Protein AF-0000000072984657 (afdb_homodimer)

InterPro domains:
  IPR017016 Uncharacterised conserved protein UCP033595 [PF20124] (6-107)
  IPR017016 Uncharacterised conserved protein UCP033595 [PIRSF033595] (4-122)

Radius of gyration: 20.74 Å; Cα contacts (8 Å, |Δi|>4): 500; chains: 2; bounding box: 36×65×52 Å

Foldseek 3Di:
DDDDDWAFDDKDWDWDDDVQKIKIKIKTKTKDWDWDPPDPDTDIAIFIKIKMKIFIDGPRDTDDIDMAIDTRLASDPVLRVVVSVVCVVVVPDRVCSCVVCVVVSVVRVCRVVVVVVVVVVD/DDDDDWAFDDKDWDWDDDVQKIKIKIKTKTKDWDWDPPDPDTDIAIFIKIKMKIFIDGPRDTDDIDMAIDTRLASDPVLRVVVSVVCVVVVPDRVCSCVVCVVVSVVRVCRVVVVVVVVVVD

Secondary structure (DSSP, 8-state):
---EEEEEEEEEEEEEEETTEEEEEEEEEEEEEEEE-SSSSPEEEEEEEEEEEEEEEETTEEEEEEEEEEEEEES-HHHHHHHHHHHHHTT--GGGHHHHHHHHHHHHHHHHHHHHHHHHH-/---EEEEEEEEEEEEEEETTEEEEEEEEEEEEEEEE-SSSSPEEEEEEEEEEEEEEEETTEEEEEEEEEEEEEES-HHHHHHHHHHHHHTT--GGGHHHHHHHHHHHHHHHHHHHHHHHHH-

Organism: Clostridium tetani (strain Massachusetts / E88) (NCBI:txid212717)

Sequence (244 aa):
MGGSNMVVVESLNKVCREGELEHNYSYRMTKGKISLSGYENPIELQSYGIEIERQDIVKGDIINIERDFVKDISCQRYKVHKLLRLLYDNSVSPIHLIDIIGEYIDKYIEDFDNQLKEIAINMGGSNMVVVESLNKVCREGELEHNYSYRMTKGKISLSGYENPIELQSYGIEIERQDIVKGDIINIERDFVKDISCQRYKVHKLLRLLYDNSVSPIHLIDIIGEYIDKYIEDFDNQLKEIAIN

Nearest PDB structures (foldseek):
  3f8h-assembly1_B  TM=5.503E-01  e=1.462E+00  Ruegeria sp. TM1040
  6baq-assembly1_A  TM=2.941E-01  e=2.070E+00  Mus musculus
  6baq-assembly2_B  TM=2.961E-01  e=3.488E+00  Mus musculus
  6baq-assembly5_E  TM=2.869E-01  e=5.546E+00  Mus musculus
  3f8h-assembly1_B  TM=5.492E-01  e=1.462E+00  Ruegeria sp. TM1040

Structure (mmCIF, N/CA/C/O backbone):
data_AF-0000000072984657-model_v1
#
loop_
_entity.id
_entity.type
_entity.pdbx_description
1 polymer 'Conserved protein'
#
loop_
_atom_site.group_PDB
_atom_site.id
_atom_site.type_symbol
_atom_site.label_atom_id
_atom_site.label_alt_id
_atom_site.label_comp_id
_atom_site.label_asym_id
_atom_site.label_entity_id
_atom_site.label_seq_id
_atom_site.pdbx_PDB_ins_code
_atom_site.Cartn_x
_atom_site.Cartn_y
_atom_site.Cartn_z
_atom_site.occupancy
_atom_site.B_iso_or_equiv
_atom_site.auth_seq_id
_atom_site.auth_comp_id
_atom_site.auth_asym_id
_atom_site.auth_atom_id
_atom_site.pdbx_PDB_model_num
ATOM 1 N N . MET A 1 1 ? 4.914 1.552 11.43 1 61.12 1 MET A N 1
ATOM 2 C CA . MET A 1 1 ? 5.965 1.229 10.469 1 61.12 1 MET A CA 1
ATOM 3 C C . MET A 1 1 ? 5.633 -0.053 9.711 1 61.12 1 MET A C 1
ATOM 5 O O . MET A 1 1 ? 5.043 -0.976 10.273 1 61.12 1 MET A O 1
ATOM 9 N N . GLY A 1 2 ? 5.43 0.026 8.422 1 66.5 2 GLY A N 1
ATOM 10 C CA . GLY A 1 2 ? 5.098 -1.21 7.734 1 66.5 2 GLY A CA 1
ATOM 11 C C . GLY A 1 2 ? 5.523 -1.213 6.277 1 66.5 2 GLY A C 1
ATOM 12 O O . GLY A 1 2 ? 5.031 -0.415 5.477 1 66.5 2 GLY A O 1
ATOM 13 N N . GLY A 1 3 ? 6.719 -1.865 6.012 1 74.19 3 GLY A N 1
ATOM 14 C CA . GLY A 1 3 ? 7.27 -2.027 4.676 1 74.19 3 GLY A CA 1
ATOM 15 C C . GLY A 1 3 ? 6.754 -3.264 3.965 1 74.19 3 GLY A C 1
ATOM 16 O O . GLY A 1 3 ? 6.414 -4.258 4.605 1 74.19 3 GLY A O 1
ATOM 17 N N . SER A 1 4 ? 6.316 -3.098 2.74 1 86.44 4 SER A N 1
ATOM 18 C CA . SER A 1 4 ? 5.883 -4.238 1.939 1 86.44 4 SER A CA 1
ATOM 19 C C . SER A 1 4 ? 6.59 -4.266 0.587 1 86.44 4 SER A C 1
ATOM 21 O O . SER A 1 4 ? 6.91 -3.213 0.028 1 86.44 4 SER A O 1
ATOM 23 N N . ASN A 1 5 ? 7.211 -5.434 0.268 1 93.19 5 ASN A N 1
ATOM 24 C CA . ASN A 1 5 ? 7.668 -5.715 -1.088 1 93.19 5 ASN A CA 1
ATOM 25 C C . ASN A 1 5 ? 6.805 -6.777 -1.763 1 93.19 5 ASN A C 1
ATOM 27 O O . ASN A 1 5 ? 6.676 -7.891 -1.254 1 93.19 5 ASN A O 1
ATOM 31 N N . MET A 1 6 ? 6.207 -6.379 -2.887 1 95.69 6 MET A N 1
ATOM 32 C CA . MET A 1 6 ? 5.266 -7.273 -3.551 1 95.69 6 MET A CA 1
ATOM 33 C C . MET A 1 6 ? 5.68 -7.523 -4.996 1 95.69 6 MET A C 1
ATOM 35 O O . MET A 1 6 ? 5.926 -6.578 -5.75 1 95.69 6 MET A O 1
ATOM 39 N N . VAL A 1 7 ? 5.832 -8.805 -5.312 1 98 7 VAL A N 1
ATOM 40 C CA . VAL A 1 7 ? 6.016 -9.18 -6.707 1 98 7 VAL A CA 1
ATOM 41 C C . VAL A 1 7 ? 4.656 -9.367 -7.375 1 98 7 VAL A C 1
ATOM 43 O O . VAL A 1 7 ? 3.852 -10.195 -6.945 1 98 7 VAL A O 1
ATOM 46 N N . VAL A 1 8 ? 4.387 -8.617 -8.43 1 98.5 8 VAL A N 1
ATOM 47 C CA . VAL A 1 8 ? 3.092 -8.641 -9.109 1 98.5 8 VAL A CA 1
ATOM 48 C C . VAL A 1 8 ? 3.168 -9.547 -10.336 1 98.5 8 VAL A C 1
ATOM 50 O O . VAL A 1 8 ? 4.043 -9.375 -11.188 1 98.5 8 VAL A O 1
ATOM 53 N N . VAL A 1 9 ? 2.213 -10.445 -10.406 1 98 9 VAL A N 1
ATOM 54 C CA . VAL A 1 9 ? 2.273 -11.391 -11.516 1 98 9 VAL A CA 1
ATOM 55 C C . VAL A 1 9 ? 1.104 -11.148 -12.469 1 98 9 VAL A C 1
ATOM 57 O O . VAL A 1 9 ? 1.128 -11.594 -13.617 1 98 9 VAL A O 1
ATOM 60 N N . GLU A 1 10 ? 0.098 -10.555 -12.016 1 98.12 10 GLU A N 1
ATOM 61 C CA . GLU A 1 10 ? -1.067 -10.18 -12.812 1 98.12 10 GLU A CA 1
ATOM 62 C C . GLU A 1 10 ? -1.767 -8.961 -12.227 1 98.12 10 GLU A C 1
ATOM 64 O O . GLU A 1 10 ? -1.829 -8.805 -11 1 98.12 10 GLU A O 1
ATOM 69 N N . SER A 1 11 ? -2.248 -8.094 -13.102 1 98 11 SER A N 1
ATOM 70 C CA . SER A 1 11 ? -2.957 -6.902 -12.656 1 98 11 SER A CA 1
ATOM 71 C C . SER A 1 11 ? -4.164 -6.613 -13.547 1 98 11 SER A C 1
ATOM 73 O O . SER A 1 11 ? -4.074 -6.691 -14.773 1 98 11 SER A O 1
ATOM 75 N N . LEU A 1 12 ? -5.227 -6.324 -12.93 1 97.94 12 LEU A N 1
ATOM 76 C CA . LEU A 1 12 ? -6.441 -5.848 -13.586 1 97.94 12 LEU A CA 1
ATOM 77 C C . LEU A 1 12 ? -6.848 -4.48 -13.047 1 97.94 12 LEU A C 1
ATOM 79 O O . LEU A 1 12 ? -6.809 -4.25 -11.836 1 97.94 12 LEU A O 1
ATOM 83 N N . ASN A 1 13 ? -7.266 -3.613 -13.922 1 97.5 13 ASN A N 1
ATOM 84 C CA . ASN A 1 13 ? -7.594 -2.256 -13.5 1 97.5 13 ASN A CA 1
ATOM 85 C C . ASN A 1 13 ? -8.992 -1.851 -13.953 1 97.5 13 ASN A C 1
ATOM 87 O O . ASN A 1 13 ? -9.477 -2.316 -14.992 1 97.5 13 ASN A O 1
ATOM 91 N N . LYS A 1 14 ? -9.594 -1.04 -13.164 1 96.88 14 LYS A N 1
ATOM 92 C CA . LYS A 1 14 ? -10.914 -0.49 -13.445 1 96.88 14 LYS A CA 1
ATOM 93 C C . LYS A 1 14 ? -11.023 0.952 -12.953 1 96.88 14 LYS A C 1
ATOM 95 O O . LYS A 1 14 ? -10.531 1.287 -11.875 1 96.88 14 LYS A O 1
ATOM 100 N N . VAL A 1 15 ? -11.719 1.772 -13.812 1 96.38 15 VAL A N 1
ATOM 101 C CA . VAL A 1 15 ? -11.945 3.164 -13.438 1 96.38 15 VAL A CA 1
ATOM 102 C C . VAL A 1 15 ? -13.445 3.43 -13.32 1 96.38 15 VAL A C 1
ATOM 104 O O . VAL A 1 15 ? -14.219 3.047 -14.195 1 96.38 15 VAL A O 1
ATOM 107 N N . CYS A 1 16 ? -13.766 3.973 -12.156 1 96 16 CYS A N 1
ATOM 108 C CA . CYS A 1 16 ? -15.141 4.406 -11.953 1 96 16 CYS A CA 1
ATOM 109 C C . CYS A 1 16 ? -15.211 5.902 -11.672 1 96 16 CYS A C 1
ATOM 111 O O . CYS A 1 16 ? -14.5 6.406 -10.797 1 96 16 CYS A O 1
ATOM 113 N N . ARG A 1 17 ? -16.172 6.586 -12.375 1 95.75 17 ARG A N 1
ATOM 114 C CA . ARG A 1 17 ? -16.266 8.031 -12.219 1 95.75 17 ARG A CA 1
ATOM 115 C C . ARG A 1 17 ? -17.625 8.438 -11.664 1 95.75 17 ARG A C 1
ATOM 117 O O . ARG A 1 17 ? -18.656 7.883 -12.055 1 95.75 17 ARG A O 1
ATOM 124 N N . GLU A 1 18 ? -17.531 9.148 -10.711 1 94.06 18 GLU A N 1
ATOM 125 C CA . GLU A 1 18 ? -18.703 9.805 -10.141 1 94.06 18 GLU A CA 1
ATOM 126 C C . GLU A 1 18 ? -18.5 11.312 -10.031 1 94.06 18 GLU A C 1
ATOM 128 O O . GLU A 1 18 ? -18.016 11.805 -9.016 1 94.06 18 GLU A O 1
ATOM 133 N N . GLY A 1 19 ? -19.078 12.07 -11.047 1 93.75 19 GLY A N 1
ATOM 134 C CA . GLY A 1 19 ? -18.797 13.5 -11.055 1 93.75 19 GLY A CA 1
ATOM 135 C C . GLY A 1 19 ? -17.312 13.82 -11.172 1 93.75 19 GLY A C 1
ATOM 136 O O . GLY A 1 19 ? -16.656 13.398 -12.133 1 93.75 19 GLY A O 1
ATOM 137 N N . GLU A 1 20 ? -16.844 14.562 -10.148 1 95.62 20 GLU A N 1
ATOM 138 C CA . GLU A 1 20 ? -15.445 14.969 -10.148 1 95.62 20 GLU A CA 1
ATOM 139 C C . GLU A 1 20 ? -14.562 13.906 -9.5 1 95.62 20 GLU A C 1
ATOM 141 O O . GLU A 1 20 ? -13.336 13.984 -9.57 1 95.62 20 GLU A O 1
ATOM 146 N N . LEU A 1 21 ? -15.195 13 -8.953 1 96.88 21 LEU A N 1
ATOM 147 C CA . LEU A 1 21 ? -14.477 11.961 -8.234 1 96.88 21 LEU A CA 1
ATOM 148 C C . LEU A 1 21 ? -14.25 10.742 -9.125 1 96.88 21 LEU A C 1
ATOM 150 O O . LEU A 1 21 ? -15.188 10.25 -9.758 1 96.88 21 LEU A O 1
ATOM 154 N N . GLU A 1 22 ? -13.016 10.375 -9.234 1 97.5 22 GLU A N 1
ATOM 155 C CA . GLU A 1 22 ? -12.633 9.172 -9.961 1 97.5 22 GLU A CA 1
ATOM 156 C C . GLU A 1 22 ? -12.094 8.102 -9 1 97.5 22 GLU A C 1
ATOM 158 O O . GLU A 1 22 ? -11.219 8.383 -8.18 1 97.5 22 GLU A O 1
ATOM 163 N N . HIS A 1 23 ? -12.68 6.918 -9.031 1 97.75 23 HIS A N 1
ATOM 164 C CA . HIS A 1 23 ? -12.156 5.75 -8.328 1 97.75 23 HIS A CA 1
ATOM 165 C C . HIS A 1 23 ? -11.336 4.867 -9.266 1 97.75 23 HIS A C 1
ATOM 167 O O . HIS A 1 23 ? -11.867 4.32 -10.234 1 97.75 23 HIS A O 1
ATOM 173 N N . ASN A 1 24 ? -10.008 4.789 -9.008 1 97.94 24 ASN A N 1
ATOM 174 C CA . ASN A 1 24 ? -9.133 3.877 -9.734 1 97.94 24 ASN A CA 1
ATOM 175 C C . ASN A 1 24 ? -8.875 2.596 -8.945 1 97.94 24 ASN A C 1
ATOM 177 O O . ASN A 1 24 ? -8.195 2.623 -7.918 1 97.94 24 ASN A O 1
ATOM 181 N N . TYR A 1 25 ? -9.383 1.505 -9.461 1 98.12 25 TYR A N 1
ATOM 182 C CA . TYR A 1 25 ? -9.195 0.211 -8.812 1 98.12 25 TYR A CA 1
ATOM 183 C C . TYR A 1 25 ? -8.078 -0.58 -9.477 1 98.12 25 TYR A C 1
ATOM 185 O O . TYR A 1 25 ? -7.988 -0.62 -10.703 1 98.12 25 TYR A O 1
ATOM 193 N N . SER A 1 26 ? -7.242 -1.176 -8.656 1 98.25 26 SER A N 1
ATOM 194 C CA . SER A 1 26 ? -6.25 -2.145 -9.109 1 98.25 26 SER A CA 1
ATOM 195 C C . SER A 1 26 ? -6.391 -3.467 -8.367 1 98.25 26 SER A C 1
ATOM 197 O O . SER A 1 26 ? -6.324 -3.504 -7.137 1 98.25 26 SER A O 1
ATOM 199 N N . TYR A 1 27 ? -6.629 -4.477 -9.117 1 98.38 27 TYR A N 1
ATOM 200 C CA . TYR A 1 27 ? -6.629 -5.852 -8.625 1 98.38 27 TYR A CA 1
ATOM 201 C C . TYR A 1 27 ? -5.363 -6.582 -9.062 1 98.38 27 TYR A C 1
ATOM 203 O O . TYR A 1 27 ? -5.125 -6.773 -10.25 1 98.38 27 TYR A O 1
ATOM 211 N N . ARG A 1 28 ? -4.598 -7.008 -8.031 1 98.38 28 ARG A N 1
ATOM 212 C CA . ARG A 1 28 ? -3.291 -7.562 -8.367 1 98.38 28 ARG A CA 1
ATOM 213 C C . ARG A 1 28 ? -3.111 -8.953 -7.762 1 98.38 28 ARG A C 1
ATOM 215 O O . ARG A 1 28 ? -3.43 -9.172 -6.594 1 98.38 28 ARG A O 1
ATOM 222 N N . MET A 1 29 ? -2.668 -9.859 -8.555 1 98.5 29 MET A N 1
ATOM 223 C CA . MET A 1 29 ? -2.164 -11.125 -8.031 1 98.5 29 MET A CA 1
ATOM 224 C C . MET A 1 29 ? -0.679 -11.023 -7.703 1 98.5 29 MET A C 1
ATOM 226 O O . MET A 1 29 ? 0.106 -10.508 -8.492 1 98.5 29 MET A O 1
ATOM 230 N N . THR A 1 30 ? -0.33 -11.492 -6.586 1 98.25 30 THR A N 1
ATOM 231 C CA . THR A 1 30 ? 1.052 -11.383 -6.133 1 98.25 30 THR A CA 1
ATOM 232 C C . THR A 1 30 ? 1.657 -12.766 -5.902 1 98.25 30 THR A C 1
ATOM 234 O O . THR A 1 30 ? 0.93 -13.75 -5.742 1 98.25 30 THR A O 1
ATOM 237 N N . LYS A 1 31 ? 2.953 -12.734 -5.938 1 97.25 31 LYS A N 1
ATOM 238 C CA . LYS A 1 31 ? 3.717 -13.961 -5.719 1 97.25 31 LYS A CA 1
ATOM 239 C C . LYS A 1 31 ? 4.645 -13.82 -4.516 1 97.25 31 LYS A C 1
ATOM 241 O O . LYS A 1 31 ? 5.285 -12.781 -4.332 1 97.25 31 LYS A O 1
ATOM 246 N N . GLY A 1 32 ? 4.559 -14.805 -3.697 1 94.94 32 GLY A N 1
ATOM 247 C CA . GLY A 1 32 ? 5.457 -14.875 -2.557 1 94.94 32 GLY A CA 1
ATOM 248 C C . GLY A 1 32 ? 5.938 -16.281 -2.264 1 94.94 32 GLY A C 1
ATOM 249 O O . GLY A 1 32 ? 5.844 -17.172 -3.119 1 94.94 32 GLY A O 1
ATOM 250 N N . LYS A 1 33 ? 6.711 -16.359 -1.103 1 92.38 33 LYS A N 1
ATOM 251 C CA . LYS A 1 33 ? 7.203 -17.656 -0.644 1 92.38 33 LYS A CA 1
ATOM 252 C C . LYS A 1 33 ? 6.801 -17.922 0.805 1 92.38 33 LYS A C 1
ATOM 254 O O . LYS A 1 33 ? 6.754 -16.984 1.618 1 92.38 33 LYS A O 1
ATOM 259 N N . ILE A 1 34 ? 6.477 -19.141 0.969 1 88.56 34 ILE A N 1
ATOM 260 C CA . ILE A 1 34 ? 6.203 -19.547 2.342 1 88.56 34 ILE A CA 1
ATOM 261 C C . ILE A 1 34 ? 7.227 -20.594 2.777 1 88.56 34 ILE A C 1
ATOM 263 O O . ILE A 1 34 ? 7.59 -21.484 1.998 1 88.56 34 ILE A O 1
ATOM 267 N N . SER A 1 35 ? 7.762 -20.406 3.957 1 85.75 35 SER A N 1
ATOM 268 C CA . SER A 1 35 ? 8.719 -21.375 4.496 1 85.75 35 SER A CA 1
ATOM 269 C C . SER A 1 35 ? 8.047 -22.344 5.457 1 85.75 35 SER A C 1
ATOM 271 O O . SER A 1 35 ? 7.328 -21.938 6.367 1 85.75 35 SER A O 1
ATOM 273 N N . LEU A 1 36 ? 8.289 -23.656 5.211 1 78.75 36 LEU A N 1
ATOM 274 C CA . LEU A 1 36 ? 7.773 -24.688 6.105 1 78.75 36 LEU A CA 1
ATOM 275 C C . LEU A 1 36 ? 8.898 -25.312 6.918 1 78.75 36 LEU A C 1
ATOM 277 O O . LEU A 1 36 ? 9.922 -25.719 6.363 1 78.75 36 LEU A O 1
ATOM 281 N N . SER A 1 37 ? 9.141 -25 8.195 1 74.62 37 SER A N 1
ATOM 282 C CA . SER A 1 37 ? 10.242 -25.391 9.07 1 74.62 37 SER A CA 1
ATOM 283 C C . SER A 1 37 ? 10.125 -26.844 9.492 1 74.62 37 SER A C 1
ATOM 285 O O . SER A 1 37 ? 11.023 -27.375 10.156 1 74.62 37 SER A O 1
ATOM 287 N N . GLY A 1 38 ? 9.156 -27.625 9.258 1 61.97 38 GLY A N 1
ATOM 288 C CA . GLY A 1 38 ? 9.039 -28.922 9.898 1 61.97 38 GLY A CA 1
ATOM 289 C C . GLY A 1 38 ? 10.172 -29.859 9.547 1 61.97 38 GLY A C 1
ATOM 290 O O . GLY A 1 38 ? 10.297 -30.938 10.141 1 61.97 38 GLY A O 1
ATOM 291 N N . TYR A 1 39 ? 10.984 -29.578 8.594 1 60.97 39 TYR A N 1
ATOM 292 C CA . TYR A 1 39 ? 12.047 -30.484 8.195 1 60.97 39 TYR A CA 1
ATOM 293 C C . TYR A 1 39 ? 13.422 -29.891 8.484 1 60.97 39 TYR A C 1
ATOM 295 O O . TYR A 1 39 ? 13.523 -28.719 8.859 1 60.97 39 TYR A O 1
ATOM 303 N N . GLU A 1 40 ? 14.531 -30.609 8.695 1 64.88 40 GLU A N 1
ATOM 304 C CA . GLU A 1 40 ? 15.914 -30.188 8.922 1 64.88 40 GLU A CA 1
ATOM 305 C C . GLU A 1 40 ? 16.25 -28.953 8.102 1 64.88 40 GLU A C 1
ATOM 307 O O . GLU A 1 40 ? 16.891 -28.031 8.602 1 64.88 40 GLU A O 1
ATOM 312 N N . ASN A 1 41 ? 15.766 -28.984 6.832 1 73.19 41 ASN A N 1
ATOM 313 C CA . ASN A 1 41 ? 15.914 -27.812 5.977 1 73.19 41 ASN A CA 1
ATOM 314 C C . ASN A 1 41 ? 14.555 -27.219 5.613 1 73.19 41 ASN A C 1
ATOM 316 O O . ASN A 1 41 ? 13.656 -27.922 5.176 1 73.19 41 ASN A O 1
ATOM 320 N N . PRO A 1 42 ? 14.406 -25.938 5.84 1 78.06 42 PRO A N 1
ATOM 321 C CA . PRO A 1 42 ? 13.102 -25.359 5.523 1 78.06 42 PRO A CA 1
ATOM 322 C C . PRO A 1 42 ? 12.742 -25.484 4.043 1 78.06 42 PRO A C 1
ATOM 324 O O . PRO A 1 42 ? 13.609 -25.344 3.178 1 78.06 42 PRO A O 1
ATOM 327 N N . ILE A 1 43 ? 11.617 -26.062 3.828 1 85.12 43 ILE A N 1
ATOM 328 C CA . ILE A 1 43 ? 11.102 -26.141 2.465 1 85.12 43 ILE A CA 1
ATOM 329 C C . ILE A 1 43 ? 10.383 -24.844 2.115 1 85.12 43 ILE A C 1
ATOM 331 O O . ILE A 1 43 ? 9.531 -24.359 2.873 1 85.12 43 ILE A O 1
ATOM 335 N N . GLU A 1 44 ? 10.875 -24.203 1.054 1 88.31 44 GLU A N 1
ATOM 336 C CA . GLU A 1 44 ? 10.219 -22.984 0.568 1 88.31 44 GLU A CA 1
ATOM 337 C C . GLU A 1 44 ? 9.234 -23.297 -0.555 1 88.31 44 GLU A C 1
ATOM 339 O O . GLU A 1 44 ? 9.594 -23.984 -1.525 1 88.31 44 GLU A O 1
ATOM 344 N N . LEU A 1 45 ? 7.973 -22.828 -0.335 1 90.38 45 LEU A N 1
ATOM 345 C CA . LEU A 1 45 ? 6.941 -23.031 -1.348 1 90.38 45 LEU A CA 1
ATOM 346 C C . LEU A 1 45 ? 6.469 -21.703 -1.919 1 90.38 45 LEU A C 1
ATOM 348 O O . LEU A 1 45 ? 6.293 -20.734 -1.178 1 90.38 45 LEU A O 1
ATOM 352 N N . GLN A 1 46 ? 6.395 -21.734 -3.207 1 94.25 46 GLN A N 1
ATOM 353 C CA . GLN A 1 46 ? 5.797 -20.562 -3.854 1 94.25 46 GLN A CA 1
ATOM 354 C C . GLN A 1 46 ? 4.32 -20.438 -3.498 1 94.25 46 GLN A C 1
ATOM 356 O O . GLN A 1 46 ? 3.615 -21.438 -3.375 1 94.25 46 GLN A O 1
ATOM 361 N N . SER A 1 47 ? 3.92 -19.266 -3.291 1 95.31 47 SER A N 1
ATOM 362 C CA . SER A 1 47 ? 2.518 -19 -2.992 1 95.31 47 SER A CA 1
ATOM 363 C C . SER A 1 47 ? 2.025 -17.75 -3.711 1 95.31 47 SER A C 1
ATOM 365 O O . SER A 1 47 ? 2.824 -16.891 -4.098 1 95.31 47 SER A O 1
ATOM 367 N N . TYR A 1 48 ? 0.716 -17.703 -3.865 1 97 48 TYR A N 1
ATOM 368 C CA . TYR A 1 48 ? 0.087 -16.562 -4.523 1 97 48 TYR A CA 1
ATOM 369 C C . TYR A 1 48 ? -0.92 -15.891 -3.602 1 97 48 TYR A C 1
ATOM 371 O O . TYR A 1 48 ? -1.549 -16.547 -2.77 1 97 48 TYR A O 1
ATOM 379 N N . GLY A 1 49 ? -0.979 -14.641 -3.713 1 96.44 49 GLY A N 1
ATOM 380 C CA . GLY A 1 49 ? -1.92 -13.82 -2.973 1 96.44 49 GLY A CA 1
ATOM 381 C C . GLY A 1 49 ? -2.6 -12.773 -3.834 1 96.44 49 GLY A C 1
ATOM 382 O O . GLY A 1 49 ? -2.438 -12.766 -5.055 1 96.44 49 GLY A O 1
ATOM 383 N N . ILE A 1 50 ? -3.424 -11.898 -3.252 1 97.56 50 ILE A N 1
ATOM 384 C CA . ILE A 1 50 ? -4.148 -10.852 -3.959 1 97.56 50 ILE A CA 1
ATOM 385 C C . ILE A 1 50 ? -4.062 -9.547 -3.174 1 97.56 50 ILE A C 1
ATOM 387 O O . ILE A 1 50 ? -4.152 -9.547 -1.944 1 97.56 50 ILE A O 1
ATOM 391 N N . GLU A 1 51 ? -3.881 -8.508 -3.826 1 97.56 51 GLU A N 1
ATOM 392 C CA . GLU A 1 51 ? -4.039 -7.156 -3.293 1 97.56 51 GLU A CA 1
ATOM 393 C C . GLU A 1 51 ? -5.059 -6.359 -4.102 1 97.56 51 GLU A C 1
ATOM 395 O O . GLU A 1 51 ? -5.062 -6.418 -5.336 1 97.56 51 GLU A O 1
ATOM 400 N N . ILE A 1 52 ? -5.895 -5.609 -3.422 1 98.19 52 ILE A N 1
ATOM 401 C CA . ILE A 1 52 ? -6.781 -4.633 -4.047 1 98.19 52 ILE A CA 1
ATOM 402 C C . ILE A 1 52 ? -6.445 -3.232 -3.545 1 98.19 52 ILE A C 1
ATOM 404 O O . ILE A 1 52 ? -6.293 -3.018 -2.34 1 98.19 52 ILE A O 1
ATOM 408 N N . GLU A 1 53 ? -6.281 -2.379 -4.422 1 97.81 53 GLU A N 1
ATOM 409 C CA . GLU A 1 53 ? -6.062 -0.968 -4.117 1 97.81 53 GLU A CA 1
ATOM 410 C C . GLU A 1 53 ? -7.094 -0.087 -4.816 1 97.81 53 GLU A C 1
ATOM 412 O O . GLU A 1 53 ? -7.41 -0.303 -5.988 1 97.81 53 GLU A O 1
ATOM 417 N N . ARG A 1 54 ? -7.688 0.847 -4.109 1 98.19 54 ARG A N 1
ATOM 418 C CA . ARG A 1 54 ? -8.516 1.902 -4.68 1 98.19 54 ARG A CA 1
ATOM 419 C C . ARG A 1 54 ? -7.918 3.277 -4.406 1 98.19 54 ARG A C 1
ATOM 421 O O . ARG A 1 54 ? -7.656 3.625 -3.252 1 98.19 54 ARG A O 1
ATOM 428 N N . GLN A 1 55 ? -7.695 4.039 -5.395 1 98.12 55 GLN A N 1
ATOM 429 C CA . GLN A 1 55 ? -7.297 5.438 -5.281 1 98.12 55 GLN A CA 1
ATOM 430 C C . GLN A 1 55 ? -8.445 6.367 -5.656 1 98.12 55 GLN A C 1
ATOM 432 O O . GLN A 1 55 ? -9.062 6.211 -6.711 1 98.12 55 GLN A O 1
ATOM 437 N N . ASP A 1 56 ? -8.766 7.227 -4.773 1 98.31 56 ASP A N 1
ATOM 438 C CA . ASP A 1 56 ? -9.711 8.297 -5.074 1 98.31 56 ASP A CA 1
ATOM 439 C C . ASP A 1 56 ? -8.992 9.539 -5.586 1 98.31 56 ASP A C 1
ATOM 441 O O . ASP A 1 56 ? -8.094 10.062 -4.918 1 98.31 56 ASP A O 1
ATOM 445 N N . ILE A 1 57 ? -9.484 10 -6.676 1 98.06 57 ILE A N 1
ATOM 446 C CA . ILE A 1 57 ? -8.805 11.086 -7.359 1 98.06 57 ILE A CA 1
ATOM 447 C C . ILE A 1 57 ? -9.781 12.234 -7.617 1 98.06 57 ILE A C 1
ATOM 449 O O . ILE A 1 57 ? -10.891 12.008 -8.102 1 98.06 57 ILE A O 1
ATOM 453 N N . VAL A 1 58 ? -9.398 13.406 -7.246 1 97.31 58 VAL A N 1
ATOM 454 C CA . VAL A 1 58 ? -10.148 14.625 -7.543 1 97.31 58 VAL A CA 1
ATOM 455 C C . VAL A 1 58 ? -9.258 15.609 -8.305 1 97.31 58 VAL A C 1
ATOM 457 O O . VAL A 1 58 ? -8.18 15.984 -7.824 1 97.31 58 VAL A O 1
ATOM 460 N N . LYS A 1 59 ? -9.648 15.922 -9.453 1 93.62 59 LYS A N 1
ATOM 461 C CA . LYS A 1 59 ? -8.906 16.875 -10.281 1 93.62 59 LYS A CA 1
ATOM 462 C C . LYS A 1 59 ? -7.465 16.422 -10.484 1 93.62 59 LYS A C 1
ATOM 464 O O . LYS A 1 59 ? -6.535 17.203 -10.344 1 93.62 59 LYS A O 1
ATOM 469 N N . GLY A 1 60 ? -7.316 15.117 -10.609 1 92.44 60 GLY A N 1
ATOM 470 C CA . GLY A 1 60 ? -6.02 14.562 -10.961 1 92.44 60 GLY A CA 1
ATOM 471 C C . GLY A 1 60 ? -5.156 14.258 -9.758 1 92.44 60 GLY A C 1
ATOM 472 O O . GLY A 1 60 ? -4.098 13.633 -9.883 1 92.44 60 GLY A O 1
ATOM 473 N N . ASP A 1 61 ? -5.641 14.688 -8.57 1 95.69 61 ASP A N 1
ATOM 474 C CA . ASP A 1 61 ? -4.855 14.453 -7.359 1 95.69 61 ASP A CA 1
ATOM 475 C C . ASP A 1 61 ? -5.418 13.289 -6.547 1 95.69 61 ASP A C 1
ATOM 477 O O . ASP A 1 61 ? -6.633 13.203 -6.34 1 95.69 61 ASP A O 1
ATOM 481 N N . ILE A 1 62 ? -4.547 12.453 -6.168 1 97.38 62 ILE A N 1
ATOM 482 C CA . ILE A 1 62 ? -4.969 11.375 -5.281 1 97.38 62 ILE A CA 1
ATOM 483 C C . ILE A 1 62 ? -5.27 11.938 -3.893 1 97.38 62 ILE A C 1
ATOM 485 O O . ILE A 1 62 ? -4.395 12.523 -3.252 1 97.38 62 ILE A O 1
ATOM 489 N N . ILE A 1 63 ? -6.488 11.711 -3.381 1 97.81 63 ILE A N 1
ATOM 490 C CA . ILE A 1 63 ? -6.859 12.297 -2.096 1 97.81 63 ILE A CA 1
ATOM 491 C C . ILE A 1 63 ? -7.047 11.188 -1.062 1 97.81 63 ILE A C 1
ATOM 493 O O . ILE A 1 63 ? -7.102 11.453 0.141 1 97.81 63 ILE A O 1
ATOM 497 N N . ASN A 1 64 ? -7.246 10.031 -1.555 1 97.75 64 ASN A N 1
ATOM 498 C CA . ASN A 1 64 ? -7.445 8.883 -0.677 1 97.75 64 ASN A CA 1
ATOM 499 C C . ASN A 1 64 ? -6.945 7.59 -1.317 1 97.75 64 ASN A C 1
ATOM 501 O O . ASN A 1 64 ? -7.105 7.387 -2.523 1 97.75 64 ASN A O 1
ATOM 505 N N . ILE A 1 65 ? -6.305 6.75 -0.54 1 97.75 65 ILE A N 1
ATOM 506 C CA . ILE A 1 65 ? -5.891 5.422 -0.978 1 97.75 65 ILE A CA 1
ATOM 507 C C . ILE A 1 65 ? -6.395 4.375 0.011 1 97.75 65 ILE A C 1
ATOM 509 O O . ILE A 1 65 ? -6.176 4.496 1.22 1 97.75 65 ILE A O 1
ATOM 513 N N . GLU A 1 66 ? -7.105 3.402 -0.45 1 97.06 66 GLU A N 1
ATOM 514 C CA . GLU A 1 66 ? -7.531 2.242 0.328 1 97.06 66 GLU A CA 1
ATOM 515 C C . GLU A 1 66 ? -6.949 0.952 -0.24 1 97.06 66 GLU A C 1
ATOM 517 O O . GLU A 1 66 ? -7.02 0.71 -1.446 1 97.06 66 GLU A O 1
ATOM 522 N N . ARG A 1 67 ? -6.34 0.159 0.646 1 96.25 67 ARG A N 1
ATOM 523 C CA . ARG A 1 67 ? -5.73 -1.096 0.219 1 96.25 67 ARG A 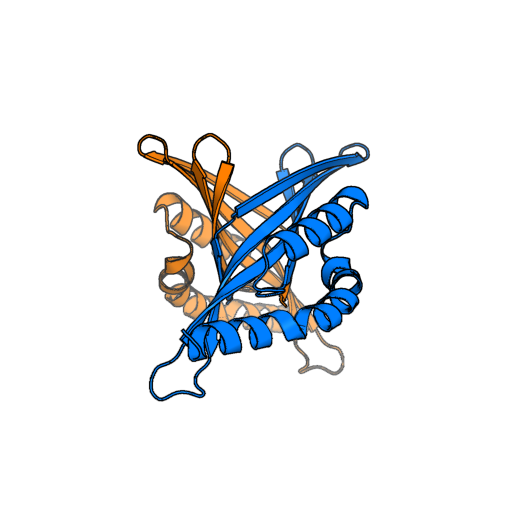CA 1
ATOM 524 C C . ARG A 1 67 ? -6.059 -2.223 1.192 1 96.25 67 ARG A C 1
ATOM 526 O O . ARG A 1 67 ? -6.223 -1.987 2.391 1 96.25 67 ARG A O 1
ATOM 533 N N . ASP A 1 68 ? -6.184 -3.33 0.748 1 95.69 68 ASP A N 1
ATOM 534 C CA . ASP A 1 68 ? -6.211 -4.574 1.513 1 95.69 68 ASP A CA 1
ATOM 535 C C . ASP A 1 68 ? -5.598 -5.723 0.718 1 95.69 68 ASP A C 1
ATOM 537 O O . ASP A 1 68 ? -5.492 -5.648 -0.508 1 95.69 68 ASP A O 1
ATOM 541 N N . PHE A 1 69 ? -5.062 -6.633 1.445 1 95.56 69 PHE A N 1
ATOM 542 C CA . PHE A 1 69 ? -4.414 -7.73 0.736 1 95.56 69 PHE A CA 1
ATOM 543 C C . PHE A 1 69 ? -4.426 -9 1.58 1 95.56 69 PHE A C 1
ATOM 545 O O . PHE A 1 69 ? -4.586 -8.938 2.801 1 95.56 69 PHE A O 1
ATOM 552 N N . VAL A 1 70 ? -4.328 -10.086 0.965 1 94.31 70 VAL A N 1
ATOM 553 C CA . VAL A 1 70 ? -4.074 -11.398 1.548 1 94.31 70 VAL A CA 1
ATOM 554 C C . VAL A 1 70 ? -2.902 -12.062 0.833 1 94.31 70 VAL A C 1
ATOM 556 O O . VAL A 1 70 ? -2.934 -12.25 -0.385 1 94.31 70 VAL A O 1
ATOM 559 N N . LYS A 1 71 ? -1.957 -12.391 1.69 1 93 71 LYS A N 1
ATOM 560 C CA . LYS A 1 71 ? -0.798 -13.086 1.14 1 93 71 LYS A CA 1
ATOM 561 C C . LYS A 1 71 ? -1.017 -14.594 1.135 1 93 71 LYS A C 1
ATOM 563 O O . LYS A 1 71 ? -1.852 -15.109 1.883 1 93 71 LYS A O 1
ATOM 568 N N . ASP A 1 72 ? -0.424 -15.219 0.277 1 91.94 72 ASP A N 1
ATOM 569 C CA . ASP A 1 72 ? -0.287 -16.672 0.321 1 91.94 72 ASP A CA 1
ATOM 570 C C . ASP A 1 72 ? -1.653 -17.359 0.337 1 91.94 72 ASP A C 1
ATOM 572 O O . ASP A 1 72 ? -1.927 -18.188 1.202 1 91.94 72 ASP A O 1
ATOM 576 N N . ILE A 1 73 ? -2.488 -17.172 -0.48 1 94.25 73 ILE A N 1
ATOM 577 C CA . ILE A 1 73 ? -3.82 -17.75 -0.596 1 94.25 73 ILE A CA 1
ATOM 578 C C . ILE A 1 73 ? -3.707 -19.203 -1.036 1 94.25 73 ILE A C 1
ATOM 580 O O . ILE A 1 73 ? -4.336 -20.094 -0.448 1 94.25 73 ILE A O 1
ATOM 584 N N . SER A 1 74 ? -2.916 -19.531 -1.993 1 94.88 74 SER A N 1
ATOM 585 C CA . SER A 1 74 ? -2.729 -20.875 -2.533 1 94.88 74 SER A CA 1
ATOM 586 C C . SER A 1 74 ? -1.413 -20.984 -3.299 1 94.88 74 SER A C 1
ATOM 588 O O . SER A 1 74 ? -0.864 -19.969 -3.746 1 94.88 74 SER A O 1
ATOM 590 N N . CYS A 1 75 ? -0.938 -22.188 -3.469 1 94.69 75 CYS A N 1
ATOM 591 C CA . CYS A 1 75 ? 0.231 -22.406 -4.312 1 94.69 75 CYS A CA 1
ATOM 592 C C . CYS A 1 75 ? -0.18 -22.688 -5.754 1 94.69 75 CYS A C 1
ATOM 594 O O . CYS A 1 75 ? 0.671 -22.781 -6.641 1 94.69 75 CYS A O 1
ATOM 596 N N . GLN A 1 76 ? -1.452 -22.781 -5.953 1 95.19 76 GLN A N 1
ATOM 597 C CA . GLN A 1 76 ? -1.984 -22.969 -7.297 1 95.19 76 GLN A CA 1
ATOM 598 C C . GLN A 1 76 ? -2.396 -21.641 -7.926 1 95.19 76 GLN A C 1
ATOM 600 O O . GLN A 1 76 ? -3.414 -21.062 -7.543 1 95.19 76 GLN A O 1
ATOM 605 N N . ARG A 1 77 ? -1.668 -21.281 -8.898 1 96.19 77 ARG A N 1
ATOM 606 C CA . ARG A 1 77 ? -1.845 -19.984 -9.539 1 96.19 77 ARG A CA 1
ATOM 607 C C . ARG A 1 77 ? -3.254 -19.828 -10.109 1 96.19 77 ARG A C 1
ATOM 609 O O . ARG A 1 77 ? -3.871 -18.781 -9.984 1 96.19 77 ARG A O 1
ATOM 616 N N . TYR A 1 78 ? -3.744 -20.906 -10.773 1 96.19 78 TYR A N 1
ATOM 617 C CA . TYR A 1 78 ? -5.023 -20.828 -11.469 1 96.19 78 TYR A CA 1
ATOM 618 C C . TYR A 1 78 ? -6.164 -20.578 -10.492 1 96.19 78 TYR A C 1
ATOM 620 O O . TYR A 1 78 ? -7.137 -19.891 -10.82 1 96.19 78 TYR A O 1
ATOM 628 N N . LYS A 1 79 ? -6.133 -21.078 -9.328 1 95.31 79 LYS A N 1
ATOM 629 C CA . LYS A 1 79 ? -7.164 -20.875 -8.32 1 95.31 79 LYS A CA 1
ATOM 630 C C . LYS A 1 79 ? -7.199 -19.406 -7.871 1 95.31 79 LYS A C 1
ATOM 632 O O . LYS A 1 79 ? -8.273 -18.828 -7.738 1 95.31 79 LYS A O 1
ATOM 637 N N . VAL A 1 80 ? -6.031 -18.844 -7.676 1 96.94 80 VAL A N 1
ATOM 638 C CA . VAL A 1 80 ? -5.957 -17.453 -7.238 1 96.94 80 VAL A CA 1
ATOM 639 C C . VAL A 1 80 ? -6.391 -16.531 -8.375 1 96.94 80 VAL A C 1
ATOM 641 O O . VAL A 1 80 ? -7.059 -15.516 -8.133 1 96.94 80 VAL A O 1
ATOM 644 N N . HIS A 1 81 ? -6.047 -16.891 -9.609 1 97.75 81 HIS A N 1
ATOM 645 C CA . HIS A 1 81 ? -6.512 -16.141 -10.773 1 97.75 81 HIS A CA 1
ATOM 646 C C . HIS A 1 81 ? -8.039 -16.094 -10.82 1 97.75 81 HIS A C 1
ATOM 648 O O . HIS A 1 81 ? -8.617 -15.039 -11.086 1 97.75 81 HIS A O 1
ATOM 654 N N . LYS A 1 82 ? -8.641 -17.219 -10.586 1 95.81 82 LYS A N 1
ATOM 655 C CA . LYS A 1 82 ? -10.102 -17.266 -10.594 1 95.81 82 LYS A CA 1
ATOM 656 C C . LYS A 1 82 ? -10.695 -16.312 -9.555 1 95.81 82 LYS A C 1
ATOM 658 O O . LYS A 1 82 ? -11.68 -15.625 -9.828 1 95.81 82 LYS A O 1
ATOM 663 N N . LEU A 1 83 ? -10.141 -16.312 -8.414 1 96.19 83 LEU A N 1
ATOM 664 C CA . LEU A 1 83 ? -10.586 -15.406 -7.359 1 96.19 83 LEU A CA 1
ATOM 665 C C . LEU A 1 83 ? -10.375 -13.953 -7.754 1 96.19 83 LEU A C 1
ATOM 667 O O . LEU A 1 83 ? -11.25 -13.109 -7.523 1 96.19 83 LEU A O 1
ATOM 671 N N . LEU A 1 84 ? -9.234 -13.633 -8.32 1 97.88 84 LEU A N 1
ATOM 672 C CA . LEU A 1 84 ? -8.93 -12.281 -8.789 1 97.88 84 LEU A CA 1
ATOM 673 C C . LEU A 1 84 ? -9.992 -11.797 -9.766 1 97.88 84 LEU A C 1
ATOM 675 O O . LEU A 1 84 ? -10.5 -10.68 -9.633 1 97.88 84 LEU A O 1
ATOM 679 N N . ARG A 1 85 ? -10.352 -12.656 -10.688 1 97.56 85 ARG A N 1
ATOM 680 C CA . ARG A 1 85 ? -11.367 -12.32 -11.68 1 97.56 85 ARG A CA 1
ATOM 681 C C . ARG A 1 85 ? -12.719 -12.094 -11.031 1 97.56 85 ARG A C 1
ATOM 683 O O . ARG A 1 85 ? -13.445 -11.164 -11.398 1 97.56 85 ARG A O 1
ATOM 690 N N . LEU A 1 86 ? -13.031 -13 -10.141 1 96.31 86 LEU A N 1
ATOM 691 C CA . LEU A 1 86 ? -14.289 -12.859 -9.414 1 96.31 86 LEU A CA 1
ATOM 692 C C . LEU A 1 86 ? -14.375 -11.5 -8.727 1 96.31 86 LEU A C 1
ATOM 694 O O . LEU A 1 86 ? -15.391 -10.82 -8.82 1 96.31 86 LEU A O 1
ATOM 698 N N . LEU A 1 87 ? -13.359 -11.109 -8.023 1 97 87 LEU A N 1
ATOM 699 C CA . LEU A 1 87 ? -13.32 -9.836 -7.309 1 97 87 LEU A CA 1
ATOM 700 C C . LEU A 1 87 ? -13.406 -8.664 -8.281 1 97 87 LEU A C 1
ATOM 702 O O . LEU A 1 87 ? -14.148 -7.711 -8.047 1 97 87 LEU A O 1
ATOM 706 N N . TYR A 1 88 ? -12.672 -8.711 -9.359 1 98.19 88 TYR A N 1
ATOM 707 C CA . TYR A 1 88 ? -12.656 -7.68 -10.391 1 98.19 88 TYR A CA 1
ATOM 708 C C . TYR A 1 88 ? -14.023 -7.523 -11.031 1 98.19 88 TYR A C 1
ATOM 710 O O . TYR A 1 88 ? -14.547 -6.41 -11.148 1 98.19 88 TYR A O 1
ATOM 718 N N . ASP A 1 89 ? -14.586 -8.609 -11.43 1 97.31 89 ASP A N 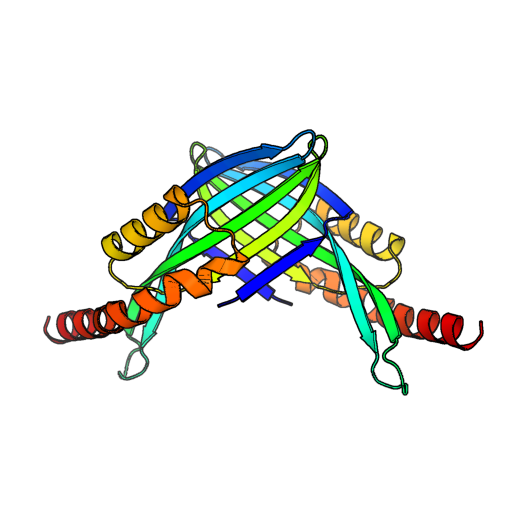1
ATOM 719 C CA . ASP A 1 89 ? -15.859 -8.594 -12.141 1 97.31 89 ASP A CA 1
ATOM 720 C C . ASP A 1 89 ? -16.969 -8.016 -11.266 1 97.31 89 ASP A C 1
ATOM 722 O O . ASP A 1 89 ? -17.906 -7.402 -11.773 1 97.31 89 ASP A O 1
ATOM 726 N N . ASN A 1 90 ? -16.828 -8.156 -10.031 1 95.56 90 ASN A N 1
ATOM 727 C CA . ASN A 1 90 ? -17.859 -7.68 -9.125 1 95.56 90 ASN A CA 1
ATOM 728 C C . ASN A 1 90 ? -17.469 -6.34 -8.5 1 95.56 90 ASN A C 1
ATOM 730 O O . ASN A 1 90 ? -18.156 -5.852 -7.598 1 95.56 90 ASN A O 1
ATOM 734 N N . SER A 1 91 ? -16.359 -5.746 -8.875 1 95.38 91 SER A N 1
ATOM 735 C CA . SER A 1 91 ? -15.867 -4.445 -8.422 1 95.38 91 SER A CA 1
ATOM 736 C C . SER A 1 91 ? -15.773 -4.387 -6.898 1 95.38 91 SER A C 1
ATOM 738 O O . SER A 1 91 ? -16.234 -3.43 -6.281 1 95.38 91 SER A O 1
ATOM 740 N N . VAL A 1 92 ? -15.258 -5.406 -6.379 1 95.88 92 VAL A N 1
ATOM 741 C CA . VAL A 1 92 ? -15.156 -5.488 -4.926 1 95.88 92 VAL A CA 1
ATOM 742 C C . VAL A 1 92 ? -14.195 -4.414 -4.414 1 95.88 92 VAL A C 1
ATOM 744 O O . VAL A 1 92 ? -13.109 -4.234 -4.961 1 95.88 92 VAL A O 1
ATOM 747 N N . SER A 1 93 ? -14.625 -3.74 -3.3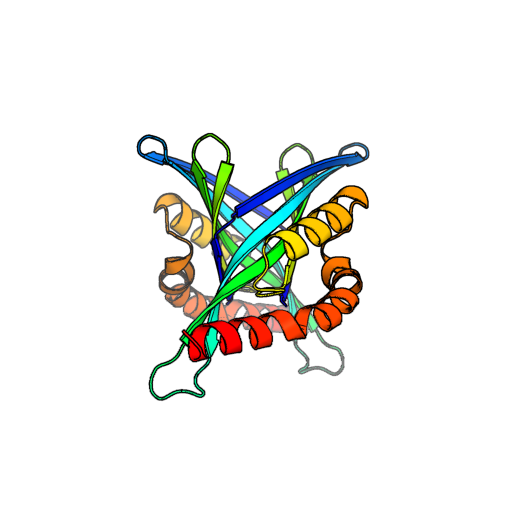5 1 95.44 93 SER A N 1
ATOM 748 C CA . SER A 1 93 ? -13.773 -2.752 -2.697 1 95.44 93 SER A CA 1
ATOM 749 C C . SER A 1 93 ? -12.773 -3.416 -1.763 1 95.44 93 SER A C 1
ATOM 751 O O . SER A 1 93 ? -13.016 -4.52 -1.266 1 95.44 93 SER A O 1
ATOM 753 N N . PRO A 1 94 ? -11.594 -2.723 -1.513 1 95.81 94 PRO A N 1
ATOM 754 C CA . PRO A 1 94 ? -10.547 -3.312 -0.672 1 95.81 94 PRO A CA 1
ATOM 755 C C . PRO A 1 94 ? -11.07 -3.754 0.694 1 95.81 94 PRO A C 1
ATOM 757 O O . PRO A 1 94 ? -10.711 -4.828 1.179 1 95.81 94 PRO A O 1
ATOM 760 N N . ILE A 1 95 ? -11.977 -3.045 1.294 1 93.12 95 ILE A N 1
ATOM 761 C CA . ILE A 1 95 ? -12.422 -3.338 2.65 1 93.12 95 ILE A CA 1
ATOM 762 C C . ILE A 1 95 ? -13.219 -4.641 2.66 1 93.12 95 ILE A C 1
ATOM 764 O O . ILE A 1 95 ? -13.328 -5.301 3.695 1 93.12 95 ILE A O 1
ATOM 768 N N . HIS A 1 96 ? -13.688 -5.035 1.561 1 93.38 96 HIS A N 1
ATOM 769 C CA . HIS A 1 96 ? -14.523 -6.227 1.481 1 93.38 96 HIS A CA 1
ATOM 770 C C . HIS A 1 96 ? -13.719 -7.441 1.043 1 93.38 96 HIS A C 1
ATOM 772 O O . HIS A 1 96 ? -14.25 -8.555 0.977 1 93.38 96 HIS A O 1
ATOM 778 N N . LEU A 1 97 ? -12.461 -7.254 0.688 1 94.06 97 LEU A N 1
ATOM 779 C CA . LEU A 1 97 ? -11.617 -8.328 0.165 1 94.06 97 LEU A CA 1
ATOM 780 C C . LEU A 1 97 ? -11.672 -9.547 1.077 1 94.06 97 LEU A C 1
ATOM 782 O O . LEU A 1 97 ? -12.016 -10.648 0.635 1 94.06 97 LEU A O 1
ATOM 786 N N . ILE A 1 98 ? -11.43 -9.312 2.332 1 90.88 98 ILE A N 1
ATOM 787 C CA . ILE A 1 98 ? -11.305 -10.406 3.295 1 90.88 98 ILE A CA 1
ATOM 788 C C . ILE A 1 98 ? -12.648 -11.133 3.428 1 90.88 98 ILE A C 1
ATOM 790 O O . ILE A 1 98 ? -12.688 -12.359 3.512 1 90.88 98 ILE A O 1
ATOM 794 N N . ASP A 1 99 ? -13.727 -10.391 3.443 1 89.75 99 ASP A N 1
ATOM 795 C CA . ASP A 1 99 ? -15.062 -10.961 3.572 1 89.75 99 ASP A CA 1
ATOM 796 C C . ASP A 1 99 ? -15.359 -11.93 2.432 1 89.75 99 ASP A C 1
ATOM 798 O O . ASP A 1 99 ? -16.016 -12.961 2.635 1 89.75 99 ASP A O 1
ATOM 802 N N . ILE A 1 100 ? -14.883 -11.633 1.279 1 89.56 100 ILE A N 1
ATOM 803 C CA . ILE A 1 100 ? -15.188 -12.422 0.093 1 89.56 100 ILE A CA 1
ATOM 804 C C . ILE A 1 100 ? -14.234 -13.609 -0.001 1 89.56 100 ILE A C 1
ATOM 806 O O . ILE A 1 100 ? -14.664 -14.75 -0.156 1 89.56 100 ILE A O 1
ATOM 810 N N . ILE A 1 101 ? -12.945 -13.344 0.195 1 90 101 ILE A N 1
ATOM 811 C CA . ILE A 1 101 ? -11.953 -14.383 -0.054 1 90 101 ILE A CA 1
ATOM 812 C C . ILE A 1 101 ? -11.922 -15.359 1.124 1 90 101 ILE A C 1
ATOM 814 O O . ILE A 1 101 ? -11.516 -16.516 0.972 1 90 101 ILE A O 1
ATOM 818 N N . GLY A 1 102 ? -12.305 -14.953 2.303 1 87.5 102 GLY A N 1
ATOM 819 C CA . GLY A 1 102 ? -12.305 -15.805 3.48 1 87.5 102 GLY A CA 1
ATOM 820 C C . GLY A 1 102 ? -12.922 -17.172 3.23 1 87.5 102 GLY A C 1
ATOM 821 O O . GLY A 1 102 ? -12.398 -18.188 3.693 1 87.5 102 GLY A O 1
ATOM 822 N N . GLU A 1 103 ? -13.922 -17.266 2.518 1 85.81 103 GLU A N 1
ATOM 823 C CA . GLU A 1 103 ? -14.602 -18.531 2.219 1 85.81 103 GLU A CA 1
ATOM 824 C C . GLU A 1 103 ? -13.758 -19.406 1.307 1 85.81 103 GLU A C 1
ATOM 826 O O . GLU A 1 103 ? -13.773 -20.641 1.434 1 85.81 103 GLU A O 1
ATOM 831 N N . TYR A 1 104 ? -12.977 -18.812 0.481 1 85.75 104 TYR A N 1
ATOM 832 C CA . TYR A 1 104 ? -12.188 -19.562 -0.491 1 85.75 104 TYR A CA 1
ATOM 833 C C . TYR A 1 104 ? -10.875 -20.031 0.12 1 85.75 104 TYR A C 1
ATOM 835 O O . TYR A 1 104 ? -10.344 -21.078 -0.266 1 85.75 104 TYR A O 1
ATOM 843 N N . ILE A 1 105 ? -10.414 -19.297 1.035 1 84.25 105 ILE A N 1
ATOM 844 C CA . ILE A 1 105 ? -9.164 -19.688 1.691 1 84.25 105 ILE A CA 1
ATOM 845 C C . ILE A 1 105 ? -9.328 -21.047 2.354 1 84.25 105 ILE A C 1
ATOM 847 O O . ILE A 1 105 ? -8.445 -21.891 2.266 1 84.25 105 ILE A O 1
ATOM 851 N N . ASP A 1 106 ? -10.391 -21.25 2.941 1 82.31 106 ASP A N 1
ATOM 852 C CA . ASP A 1 106 ? -10.664 -22.531 3.57 1 82.31 106 ASP A CA 1
ATOM 853 C C . ASP A 1 106 ? -10.648 -23.672 2.543 1 82.31 106 ASP A C 1
ATOM 855 O O . ASP A 1 106 ? -10.195 -24.781 2.84 1 82.31 106 ASP A O 1
ATOM 859 N N . LYS A 1 107 ? -11.078 -23.391 1.4 1 83.44 107 LYS A N 1
ATOM 860 C CA . LYS A 1 107 ? -11.172 -24.391 0.335 1 83.44 107 LYS A CA 1
ATOM 861 C C . LYS A 1 107 ? -9.789 -24.703 -0.246 1 83.44 107 LYS A C 1
ATOM 863 O O . LYS A 1 107 ? -9.578 -25.766 -0.815 1 83.44 107 LYS A O 1
ATOM 868 N N . TYR A 1 108 ? -8.867 -23.719 -0.01 1 84 108 TYR A N 1
ATOM 869 C CA . TYR A 1 108 ? -7.578 -23.859 -0.674 1 84 108 TYR A CA 1
ATOM 870 C C . TYR A 1 108 ? -6.5 -24.297 0.314 1 84 108 TYR A C 1
ATOM 872 O O . TYR A 1 108 ? -5.328 -24.406 -0.048 1 84 108 TYR A O 1
ATOM 880 N N . ILE A 1 109 ? -6.793 -24.547 1.499 1 79.25 109 ILE A N 1
ATOM 881 C CA . ILE A 1 109 ? -5.859 -24.906 2.559 1 79.25 109 ILE A CA 1
ATOM 882 C C . ILE A 1 109 ? -5.113 -26.188 2.178 1 79.25 109 ILE A C 1
ATOM 884 O O . ILE A 1 109 ? -3.93 -26.344 2.496 1 79.25 109 ILE A O 1
ATOM 888 N N . GLU A 1 110 ? -5.766 -27.016 1.488 1 86.75 110 GLU A N 1
ATOM 889 C CA . GLU A 1 110 ? -5.156 -28.312 1.18 1 86.75 110 GLU A CA 1
ATOM 890 C C . GLU A 1 110 ? -4.098 -28.172 0.091 1 86.75 110 GLU A C 1
ATOM 892 O O . GLU A 1 110 ? -3.268 -29.062 -0.089 1 86.75 110 GLU A O 1
ATOM 897 N N . ASP A 1 111 ? -4.105 -27.172 -0.594 1 89.62 111 ASP A N 1
ATOM 898 C CA . ASP A 1 111 ? -3.166 -26.969 -1.694 1 89.62 111 ASP A CA 1
ATOM 899 C C . ASP A 1 111 ? -1.722 -27.094 -1.212 1 89.62 111 ASP A C 1
ATOM 901 O O . ASP A 1 111 ? -0.906 -27.781 -1.842 1 89.62 111 ASP A O 1
ATOM 905 N N . PHE A 1 112 ? -1.415 -26.578 -0.172 1 85.44 112 PHE A N 1
ATOM 906 C CA . PHE A 1 112 ? -0.052 -26.578 0.345 1 85.44 112 PHE A CA 1
ATOM 907 C C . PHE A 1 112 ? 0.342 -27.984 0.822 1 85.44 112 PHE A C 1
ATOM 909 O O . PHE A 1 112 ? 1.471 -28.422 0.598 1 85.44 112 PHE A O 1
ATOM 916 N N . ASP A 1 113 ? -0.581 -28.625 1.42 1 83.56 113 ASP A N 1
ATOM 917 C CA . ASP A 1 113 ? -0.323 -29.984 1.858 1 83.56 113 ASP A CA 1
ATOM 918 C C . ASP A 1 113 ? -0.03 -30.906 0.669 1 83.56 113 ASP A C 1
ATOM 920 O O . ASP A 1 113 ? 0.9 -31.703 0.713 1 83.56 113 ASP A O 1
ATOM 924 N N . ASN A 1 114 ? -0.847 -30.766 -0.302 1 87 114 ASN A N 1
ATOM 925 C CA . ASN A 1 114 ? -0.677 -31.594 -1.493 1 87 114 ASN A CA 1
ATOM 926 C C . ASN A 1 114 ? 0.659 -31.328 -2.178 1 87 114 ASN A C 1
ATOM 928 O O . ASN A 1 114 ? 1.312 -32.25 -2.666 1 87 114 ASN A O 1
ATOM 932 N N . GLN A 1 115 ? 1.042 -30.078 -2.139 1 83.88 115 GLN A N 1
ATOM 933 C CA . GLN A 1 115 ? 2.322 -29.734 -2.744 1 83.88 115 GLN A CA 1
ATOM 934 C C . GLN A 1 115 ? 3.486 -30.297 -1.942 1 83.88 115 GLN A C 1
ATOM 936 O O . GLN A 1 115 ? 4.473 -30.766 -2.518 1 83.88 115 GLN A O 1
ATOM 941 N N . LEU A 1 116 ? 3.396 -30.312 -0.667 1 80.62 116 LEU A N 1
ATOM 942 C CA . LEU A 1 116 ? 4.43 -30.875 0.192 1 80.62 116 LEU A CA 1
ATOM 943 C C . LEU A 1 116 ? 4.578 -32.375 -0.051 1 80.62 116 LEU A C 1
ATOM 945 O O . LEU A 1 116 ? 5.695 -32.906 -0.086 1 80.62 116 LEU A O 1
ATOM 949 N N . LYS A 1 117 ? 3.479 -33.062 -0.177 1 83.31 117 LYS A N 1
ATOM 950 C CA . LYS A 1 117 ? 3.512 -34.5 -0.443 1 83.31 117 LYS A CA 1
ATOM 951 C C . LYS A 1 117 ? 4.211 -34.812 -1.766 1 83.31 117 LYS A C 1
ATOM 953 O O . LYS A 1 117 ? 4.965 -35.781 -1.869 1 83.31 117 LYS A O 1
ATOM 958 N N . GLU A 1 118 ? 3.945 -33.938 -2.684 1 82.56 118 GLU A N 1
ATOM 959 C CA . GLU A 1 118 ? 4.551 -34.125 -4 1 82.56 118 GLU A CA 1
ATOM 960 C C . GLU A 1 118 ? 6.059 -33.906 -3.949 1 82.56 118 GLU A C 1
ATOM 962 O O . GLU A 1 118 ? 6.809 -34.594 -4.652 1 82.56 118 GLU A O 1
ATOM 967 N N . ILE A 1 119 ? 6.543 -33.031 -3.141 1 75.06 119 ILE A N 1
ATOM 968 C CA . ILE A 1 119 ? 7.965 -32.75 -3.01 1 75.06 119 ILE A CA 1
ATOM 969 C C . ILE A 1 119 ? 8.656 -33.875 -2.242 1 75.06 119 ILE A C 1
ATOM 971 O O . ILE A 1 119 ? 9.797 -34.219 -2.549 1 75.06 119 ILE A O 1
ATOM 975 N N . ALA A 1 120 ? 8.031 -34.344 -1.269 1 73.75 120 ALA A N 1
ATOM 976 C CA . ALA A 1 120 ? 8.602 -35.375 -0.419 1 73.75 120 ALA A CA 1
ATOM 977 C C . ALA A 1 120 ? 8.719 -36.688 -1.174 1 73.75 120 ALA A C 1
ATOM 979 O O . ALA A 1 120 ? 9.602 -37.5 -0.892 1 73.75 120 ALA A O 1
ATOM 980 N N . ILE A 1 121 ? 7.848 -36.938 -2.047 1 71.88 121 ILE A N 1
ATOM 981 C CA . ILE A 1 121 ? 7.852 -38.188 -2.756 1 71.88 121 ILE A CA 1
ATOM 982 C C . ILE A 1 121 ? 8.875 -38.156 -3.885 1 71.88 121 ILE A C 1
ATOM 984 O O . ILE A 1 121 ? 9.477 -39.188 -4.223 1 71.88 121 ILE A O 1
ATOM 988 N N . ASN A 1 122 ? 9.172 -37.031 -4.473 1 59.97 122 ASN A N 1
ATOM 989 C CA . ASN A 1 122 ? 10.102 -37 -5.59 1 59.97 122 ASN A CA 1
ATOM 990 C C . ASN A 1 122 ? 11.531 -36.75 -5.121 1 59.97 122 ASN A C 1
ATOM 992 O O . ASN A 1 122 ? 12.484 -37.25 -5.738 1 59.97 122 ASN A O 1
ATOM 996 N N . MET B 1 1 ? -2.895 -10.547 6.422 1 59.41 1 MET B N 1
ATOM 997 C CA . MET B 1 1 ? -4.039 -9.664 6.211 1 59.41 1 MET B CA 1
ATOM 998 C C . MET B 1 1 ? -3.723 -8.242 6.672 1 59.41 1 MET B C 1
ATOM 1000 O O . MET B 1 1 ? -3.025 -8.047 7.668 1 59.41 1 MET B O 1
ATOM 1004 N N . GLY B 1 2 ? -3.682 -7.301 5.766 1 66.19 2 GLY B N 1
ATOM 1005 C CA . GLY B 1 2 ? -3.348 -5.965 6.23 1 66.19 2 GLY B CA 1
ATOM 1006 C C . GLY B 1 2 ? -3.977 -4.867 5.395 1 66.19 2 GLY B C 1
ATOM 1007 O O . GLY B 1 2 ? -3.629 -4.695 4.227 1 66.19 2 GLY B O 1
ATOM 1008 N N . GLY B 1 3 ? -5.172 -4.348 5.875 1 74 3 GLY B N 1
ATOM 1009 C CA . GLY B 1 3 ? -5.891 -3.256 5.242 1 74 3 GLY B CA 1
ATOM 1010 C C . GLY B 1 3 ? -5.414 -1.887 5.691 1 74 3 GLY B C 1
ATOM 1011 O O . GLY B 1 3 ? -4.949 -1.728 6.82 1 74 3 GLY B O 1
ATOM 1012 N N . SER B 1 4 ? -5.164 -1.002 4.738 1 86.25 4 SER B N 1
ATOM 1013 C CA . SER B 1 4 ? -4.785 0.368 5.07 1 86.25 4 SER B CA 1
ATOM 1014 C C . SER B 1 4 ? -5.672 1.377 4.348 1 86.25 4 SER B C 1
ATOM 1016 O O . SER B 1 4 ? -6.129 1.12 3.232 1 86.25 4 SER B O 1
ATOM 1018 N N . ASN B 1 5 ? -6.27 2.299 5.129 1 93.06 5 ASN B N 1
ATOM 1019 C CA . ASN B 1 5 ? -6.891 3.494 4.566 1 93.06 5 ASN B CA 1
ATOM 1020 C C . ASN B 1 5 ? -6.059 4.742 4.848 1 93.06 5 ASN B C 1
ATOM 1022 O O . ASN B 1 5 ? -5.781 5.062 6.004 1 93.06 5 ASN B O 1
ATOM 1026 N N . MET B 1 6 ? -5.645 5.398 3.754 1 95.62 6 MET B N 1
ATOM 1027 C CA . MET B 1 6 ? -4.742 6.539 3.902 1 95.62 6 MET B CA 1
ATOM 1028 C C . MET B 1 6 ? -5.336 7.789 3.258 1 95.62 6 MET B C 1
ATOM 1030 O O . MET B 1 6 ? -5.723 7.762 2.088 1 95.62 6 MET B O 1
ATOM 1034 N N . VAL B 1 7 ? -5.453 8.82 4.078 1 97.94 7 VAL B N 1
ATOM 1035 C CA . VAL B 1 7 ? -5.809 10.125 3.533 1 97.94 7 VAL B CA 1
ATOM 1036 C C . VAL B 1 7 ? -4.551 10.859 3.068 1 97.94 7 VAL B C 1
ATOM 1038 O O . VAL B 1 7 ? -3.639 11.102 3.863 1 97.94 7 VAL B O 1
ATOM 1041 N N . VAL B 1 8 ? -4.48 11.211 1.792 1 98.44 8 VAL B N 1
ATOM 1042 C CA . VAL B 1 8 ? -3.297 11.836 1.211 1 98.44 8 VAL B CA 1
ATOM 1043 C C . VAL B 1 8 ? -3.486 13.352 1.156 1 98.44 8 VAL B C 1
ATOM 1045 O O . VAL B 1 8 ? -4.48 13.844 0.617 1 98.44 8 VAL B O 1
ATOM 1048 N N . VAL B 1 9 ? -2.49 14.055 1.672 1 98 9 VAL B N 1
ATOM 1049 C CA . VAL B 1 9 ? -2.648 15.5 1.722 1 98 9 VAL B CA 1
ATOM 1050 C C . VAL B 1 9 ? -1.639 16.156 0.785 1 98 9 VAL B C 1
ATOM 1052 O O . VAL B 1 9 ? -1.795 17.328 0.417 1 98 9 VAL B O 1
ATOM 1055 N N . GLU B 1 10 ? -0.624 15.5 0.462 1 98.12 10 GLU B N 1
ATOM 1056 C CA . GLU B 1 10 ? 0.39 15.961 -0.484 1 98.12 10 GLU B CA 1
ATOM 1057 C C . GLU B 1 10 ? 1.081 14.781 -1.163 1 98.12 10 GLU B C 1
ATOM 1059 O O . GLU B 1 10 ? 1.303 13.742 -0.54 1 98.12 10 GLU B O 1
ATOM 1064 N N . SER B 1 11 ? 1.374 14.938 -2.451 1 98 11 SER B N 1
ATOM 1065 C CA . SER B 1 11 ? 2.062 13.891 -3.193 1 98 11 SER B CA 1
ATOM 1066 C C . SER B 1 11 ? 3.109 14.469 -4.137 1 98 11 SER B C 1
ATOM 1068 O O . SER B 1 11 ? 2.855 15.469 -4.812 1 98 11 SER B O 1
ATOM 1070 N N . LEU B 1 12 ? 4.23 13.898 -4.129 1 97.88 12 LEU B N 1
ATOM 1071 C CA . LEU B 1 12 ? 5.305 14.18 -5.07 1 97.88 12 LEU B CA 1
ATOM 1072 C C . LEU B 1 12 ? 5.691 12.922 -5.848 1 97.88 12 LEU B C 1
ATOM 1074 O O . LEU B 1 12 ? 5.789 11.836 -5.273 1 97.88 12 LEU B O 1
ATOM 1078 N N . ASN B 1 13 ? 5.918 13.078 -7.133 1 97.44 13 ASN B N 1
ATOM 1079 C CA . ASN B 1 13 ? 6.207 11.914 -7.965 1 97.44 13 ASN B CA 1
ATOM 1080 C C . ASN B 1 13 ? 7.5 12.102 -8.75 1 97.44 13 ASN B C 1
ATOM 1082 O O . ASN B 1 13 ? 7.867 13.227 -9.094 1 97.44 13 ASN B O 1
ATOM 1086 N N . LYS B 1 14 ? 8.148 11.023 -8.961 1 96.88 14 LYS B N 1
ATOM 1087 C CA . LYS B 1 14 ? 9.375 10.977 -9.75 1 96.88 14 LYS B CA 1
ATOM 1088 C C . LYS B 1 14 ? 9.453 9.695 -10.578 1 96.88 14 LYS B C 1
ATOM 1090 O O . LYS B 1 14 ? 9.094 8.617 -10.102 1 96.88 14 LYS B O 1
ATOM 1095 N N . VAL B 1 15 ? 9.945 9.875 -11.844 1 96.44 15 VAL B N 1
ATOM 1096 C CA . VAL B 1 15 ? 10.125 8.727 -12.727 1 96.44 15 VAL B CA 1
ATOM 1097 C C . VAL B 1 15 ? 11.609 8.57 -13.07 1 96.44 15 VAL B C 1
ATOM 1099 O O . VAL B 1 15 ? 12.273 9.547 -13.43 1 96.44 15 VAL B O 1
ATOM 1102 N N . CYS B 1 16 ? 12.07 7.359 -12.812 1 96 16 CYS B N 1
ATOM 1103 C CA . CYS B 1 16 ? 13.43 7.02 -13.219 1 96 16 CYS B CA 1
ATOM 1104 C C . CYS B 1 16 ? 13.438 5.863 -14.211 1 96 16 CYS B C 1
ATOM 1106 O O . CYS B 1 16 ? 12.828 4.824 -13.953 1 96 16 CYS B O 1
ATOM 1108 N N . ARG B 1 17 ? 14.227 6.031 -15.312 1 95.75 17 ARG B N 1
ATOM 1109 C CA . ARG B 1 17 ? 14.234 5 -16.344 1 95.75 17 ARG B CA 1
ATOM 1110 C C . ARG B 1 17 ? 15.633 4.402 -16.5 1 95.75 17 ARG B C 1
ATOM 1112 O O . ARG B 1 17 ? 16.625 5.125 -16.469 1 95.75 17 ARG B O 1
ATOM 1119 N N . GLU B 1 18 ? 15.625 3.219 -16.469 1 94.12 18 GLU B N 1
ATOM 1120 C CA . GLU B 1 18 ? 16.812 2.441 -16.781 1 94.12 18 GLU B CA 1
ATOM 1121 C C . GLU B 1 18 ? 16.531 1.388 -17.844 1 94.12 18 GLU B C 1
ATOM 1123 O O . GLU B 1 18 ? 16.156 0.26 -17.531 1 94.12 18 GLU B O 1
ATOM 1128 N N . GLY B 1 19 ? 16.906 1.735 -19.156 1 93.88 19 GLY B N 1
ATOM 1129 C CA . GLY B 1 19 ? 16.516 0.818 -20.219 1 93.88 19 GLY B CA 1
ATOM 1130 C C . GLY B 1 19 ? 15.023 0.611 -20.328 1 93.88 19 GLY B C 1
ATOM 1131 O O . GLY B 1 19 ? 14.266 1.571 -20.484 1 93.88 19 GLY B O 1
ATOM 1132 N N . GLU B 1 20 ? 14.656 -0.678 -20.188 1 95.62 20 GLU B N 1
ATOM 1133 C CA . GLU B 1 20 ? 13.242 -1.025 -20.297 1 95.62 20 GLU B CA 1
ATOM 1134 C C . GLU B 1 20 ? 12.539 -0.913 -18.938 1 95.62 20 GLU B C 1
ATOM 1136 O O . GLU B 1 20 ? 11.312 -0.987 -18.859 1 95.62 20 GLU B O 1
ATOM 1141 N N . LEU B 1 21 ? 13.312 -0.723 -18 1 96.94 21 LEU B N 1
ATOM 1142 C CA . LEU B 1 21 ? 12.773 -0.664 -16.641 1 96.94 21 LEU B CA 1
ATOM 1143 C C . LEU B 1 21 ? 12.508 0.778 -16.234 1 96.94 21 LEU B C 1
ATOM 1145 O O . LEU B 1 21 ? 13.367 1.646 -16.375 1 96.94 21 LEU B O 1
ATOM 1149 N N . GLU B 1 22 ? 11.297 1.004 -15.828 1 97.5 22 GLU B N 1
ATOM 1150 C CA . GLU B 1 22 ? 10.898 2.299 -15.289 1 97.5 22 GLU B CA 1
ATOM 1151 C C . GLU B 1 22 ? 10.578 2.201 -13.797 1 97.5 22 GLU B C 1
ATOM 1153 O O . GLU B 1 22 ? 9.812 1.33 -13.375 1 97.5 22 GLU B O 1
ATOM 1158 N N . HIS B 1 23 ? 11.227 3.012 -12.992 1 97.75 23 HIS B N 1
ATOM 1159 C CA . HIS B 1 23 ? 10.891 3.178 -11.578 1 97.75 23 HIS B CA 1
ATOM 1160 C C . HIS B 1 23 ? 10.008 4.402 -11.359 1 97.75 23 HIS B C 1
ATOM 1162 O O . HIS B 1 23 ? 10.422 5.531 -11.633 1 97.75 23 HIS B O 1
ATOM 1168 N N . ASN B 1 24 ? 8.742 4.16 -10.945 1 97.94 24 ASN B N 1
ATOM 1169 C CA . ASN B 1 24 ? 7.836 5.238 -10.562 1 97.94 24 ASN B CA 1
ATOM 1170 C C . ASN B 1 24 ? 7.785 5.418 -9.055 1 97.94 24 ASN B C 1
ATOM 1172 O O . ASN B 1 24 ? 7.27 4.555 -8.336 1 97.94 24 ASN B O 1
ATOM 1176 N N . TYR B 1 25 ? 8.273 6.531 -8.594 1 98.19 25 TYR B N 1
ATOM 1177 C CA . TYR B 1 25 ? 8.273 6.84 -7.168 1 98.19 25 TYR B CA 1
ATOM 1178 C C . TYR B 1 25 ? 7.129 7.777 -6.812 1 98.19 25 TYR B C 1
ATOM 1180 O O . TYR B 1 25 ? 6.871 8.75 -7.523 1 98.19 25 TYR B O 1
ATOM 1188 N N . SER B 1 26 ? 6.461 7.465 -5.738 1 98.19 26 SER B N 1
ATOM 1189 C CA . SER B 1 26 ? 5.477 8.359 -5.129 1 98.19 26 SER B CA 1
ATOM 1190 C C . SER B 1 26 ? 5.812 8.633 -3.668 1 98.19 26 SER B C 1
ATOM 1192 O O . SER B 1 26 ? 5.926 7.703 -2.865 1 98.19 26 SER B O 1
ATOM 1194 N N . TYR B 1 27 ? 6.012 9.867 -3.381 1 98.38 27 TYR B N 1
ATOM 1195 C CA . TYR B 1 27 ? 6.172 10.367 -2.02 1 98.38 27 TYR B CA 1
ATOM 1196 C C . TYR B 1 27 ? 4.91 11.07 -1.544 1 98.38 27 TYR B C 1
ATOM 1198 O O . TYR B 1 27 ? 4.512 12.094 -2.107 1 98.38 27 TYR B O 1
ATOM 1206 N N . ARG B 1 28 ? 4.344 10.5 -0.467 1 98.38 28 ARG B N 1
ATOM 1207 C CA . ARG B 1 28 ? 3.041 11.023 -0.063 1 98.38 28 ARG B CA 1
ATOM 1208 C C . ARG B 1 28 ? 3.043 11.422 1.408 1 98.38 28 ARG B C 1
ATOM 1210 O O . ARG B 1 28 ? 3.547 10.688 2.258 1 98.38 28 ARG B O 1
ATOM 1217 N N . MET B 1 29 ? 2.547 12.578 1.679 1 98.5 29 MET B N 1
ATOM 1218 C CA . MET B 1 29 ? 2.209 12.945 3.049 1 98.5 29 MET B CA 1
ATOM 1219 C C . MET B 1 29 ? 0.783 12.531 3.391 1 98.5 29 MET B C 1
ATOM 1221 O O . MET B 1 29 ? -0.141 12.758 2.607 1 98.5 29 MET B O 1
ATOM 1225 N N . THR B 1 30 ? 0.625 11.938 4.5 1 98.19 30 THR B N 1
ATOM 1226 C CA . THR B 1 30 ? -0.683 11.422 4.895 1 98.19 30 THR B CA 1
ATOM 1227 C C . THR B 1 30 ? -1.151 12.078 6.191 1 98.19 30 THR B C 1
ATOM 1229 O O . THR B 1 30 ? -0.343 12.625 6.945 1 98.19 30 THR B O 1
ATOM 1232 N N . LYS B 1 31 ? -2.449 12 6.324 1 97.19 31 LYS B N 1
ATOM 1233 C CA . LYS B 1 31 ? -3.09 12.555 7.512 1 97.19 31 LYS B CA 1
ATOM 1234 C C . LYS B 1 31 ? -3.838 11.477 8.289 1 97.19 31 LYS B C 1
ATOM 1236 O O . LYS B 1 31 ? -4.508 10.633 7.695 1 97.19 31 LYS B O 1
ATOM 1241 N N . GLY B 1 32 ? -3.572 11.484 9.531 1 94.88 32 GLY B N 1
ATOM 1242 C CA . GLY B 1 32 ? -4.289 10.586 10.422 1 94.88 32 GLY B CA 1
ATOM 1243 C C . GLY B 1 32 ? -4.629 11.219 11.758 1 94.88 32 GLY B C 1
ATOM 1244 O O . GLY B 1 32 ? -4.602 12.445 11.891 1 94.88 32 GLY B O 1
ATOM 1245 N N . LYS B 1 33 ? -5.219 10.32 12.648 1 92.38 33 LYS B N 1
ATOM 1246 C CA . LYS B 1 33 ? -5.555 10.758 14 1 92.38 33 LYS B CA 1
ATOM 1247 C C . LYS B 1 33 ? -4.934 9.836 15.047 1 92.38 33 LYS B C 1
ATOM 1249 O O . LYS B 1 33 ? -4.82 8.633 14.836 1 92.38 33 LYS B O 1
ATOM 1254 N N . ILE B 1 34 ? -4.523 10.508 16.062 1 88.38 34 ILE B N 1
ATOM 1255 C CA . ILE B 1 34 ? -4.035 9.734 17.203 1 88.38 34 ILE B CA 1
ATOM 1256 C C . ILE B 1 34 ? -4.918 9.992 18.422 1 88.38 34 ILE B C 1
ATOM 1258 O O . ILE B 1 34 ? -5.332 11.125 18.656 1 88.38 34 ILE B O 1
ATOM 1262 N N . SER B 1 35 ? -5.281 8.938 19.062 1 85.5 35 SER B N 1
ATOM 1263 C CA . SER B 1 35 ? -6.094 9.062 20.266 1 85.5 35 SER B CA 1
ATOM 1264 C C . SER B 1 35 ? -5.234 8.984 21.516 1 85.5 35 SER B C 1
ATOM 1266 O O . SER B 1 35 ? -4.422 8.07 21.672 1 85.5 35 SER B O 1
ATOM 1268 N N . LEU B 1 36 ? -5.43 9.984 22.406 1 78.44 36 LEU B N 1
ATOM 1269 C CA . LEU B 1 36 ? -4.738 9.984 23.688 1 78.44 36 LEU B CA 1
ATOM 1270 C C . LEU B 1 36 ? -5.707 9.672 24.828 1 78.44 36 LEU B C 1
ATOM 1272 O O . LEU B 1 36 ? -6.77 10.289 24.938 1 78.44 36 LEU B O 1
ATOM 1276 N N . SER B 1 37 ? -5.762 8.492 25.438 1 74.06 37 SER B N 1
ATOM 1277 C CA . SER B 1 37 ? -6.703 7.984 26.422 1 74.06 37 SER B CA 1
ATOM 1278 C C . SER B 1 37 ? -6.453 8.609 27.797 1 74.06 37 SER B C 1
ATOM 1280 O O . SER B 1 37 ? -7.219 8.375 28.734 1 74.06 37 SER B O 1
ATOM 1282 N N . GLY B 1 38 ? -5.457 9.297 28.109 1 62.41 38 GLY B N 1
ATOM 1283 C CA . GLY B 1 38 ? -5.191 9.641 29.5 1 62.41 38 GLY B CA 1
ATOM 1284 C C . GLY B 1 38 ? -6.281 10.484 30.125 1 62.41 38 GLY B C 1
ATOM 1285 O O . GLY B 1 38 ? -6.262 10.742 31.344 1 62.41 38 GLY B O 1
ATOM 1286 N N . TYR B 1 39 ? -7.238 10.93 29.391 1 61.25 39 TYR B N 1
ATOM 1287 C CA . TYR B 1 39 ? -8.273 11.789 29.953 1 61.25 39 TYR B CA 1
ATOM 1288 C C . TYR B 1 39 ? -9.641 11.109 29.891 1 61.25 39 TYR B C 1
ATOM 1290 O O . TYR B 1 39 ? -9.781 10.055 29.281 1 61.25 39 TYR B O 1
ATOM 1298 N N . GLU B 1 40 ? -10.633 11.352 30.766 1 65 40 GLU B N 1
ATOM 1299 C CA . GLU B 1 40 ? -12 10.828 30.797 1 65 40 GLU B CA 1
ATOM 1300 C C . GLU B 1 40 ? -12.547 10.633 29.391 1 65 40 GLU B C 1
ATOM 1302 O O . GLU B 1 40 ? -13.164 9.602 29.094 1 65 40 GLU B O 1
ATOM 1307 N N . ASN B 1 41 ? -12.281 11.648 28.547 1 73 41 ASN B N 1
ATOM 1308 C CA . ASN B 1 41 ? -12.617 11.523 27.125 1 73 41 ASN B CA 1
ATOM 1309 C C . ASN B 1 41 ? -11.359 11.508 26.25 1 73 41 ASN B C 1
ATOM 1311 O O . ASN B 1 41 ? -10.477 12.344 26.422 1 73 41 ASN B O 1
ATOM 1315 N N . PRO B 1 42 ? -11.25 10.516 25.406 1 77.75 42 PRO B N 1
ATOM 1316 C CA . PRO B 1 42 ? -10.039 10.477 24.578 1 77.75 42 PRO B CA 1
ATOM 1317 C C . PRO B 1 42 ? -9.875 11.719 23.719 1 77.75 42 PRO B C 1
ATOM 1319 O O . PRO B 1 42 ? -10.859 12.242 23.188 1 77.75 42 PRO B O 1
ATOM 1322 N N . ILE B 1 43 ? -8.773 12.336 23.891 1 85 43 ILE B N 1
ATOM 1323 C CA . ILE B 1 43 ? -8.445 13.469 23.031 1 85 43 ILE B CA 1
ATOM 1324 C C . ILE B 1 43 ? -7.867 12.969 21.703 1 85 43 ILE B C 1
ATOM 1326 O O . ILE B 1 43 ? -6.953 12.141 21.703 1 85 43 ILE B O 1
ATOM 1330 N N . GLU B 1 44 ? -8.531 13.344 20.625 1 88.25 44 GLU B N 1
ATOM 1331 C CA . GLU B 1 44 ? -8.031 12.992 19.297 1 88.25 44 GLU B CA 1
ATOM 1332 C C . GLU B 1 44 ? -7.199 14.133 18.703 1 88.25 44 GLU B C 1
ATOM 1334 O O . GLU B 1 44 ? -7.641 15.281 18.672 1 88.25 44 GLU B O 1
ATOM 1339 N N . LEU B 1 45 ? -5.949 13.766 18.297 1 90.38 45 LEU B N 1
ATOM 1340 C CA . LEU B 1 45 ? -5.059 14.742 17.672 1 90.38 45 LEU B CA 1
ATOM 1341 C C . LEU B 1 45 ? -4.77 14.367 16.234 1 90.38 45 LEU B C 1
ATOM 1343 O O . LEU B 1 45 ? -4.555 13.195 15.914 1 90.38 45 LEU B O 1
ATOM 1347 N N . GLN B 1 46 ? -4.867 15.375 15.445 1 94.19 46 GLN B N 1
ATOM 1348 C CA . GLN B 1 46 ? -4.445 15.18 14.062 1 94.19 46 GLN B CA 1
ATOM 1349 C C . GLN B 1 46 ? -2.943 14.922 13.977 1 94.19 46 GLN B C 1
ATOM 1351 O O . GLN B 1 46 ? -2.164 15.508 14.727 1 94.19 46 GLN B O 1
ATOM 1356 N N . SER B 1 47 ? -2.584 14.031 13.133 1 95.25 47 SER B N 1
ATOM 1357 C CA . SER B 1 47 ? -1.173 13.734 12.914 1 95.25 47 SER B CA 1
ATOM 1358 C C . SER B 1 47 ? -0.872 13.523 11.438 1 95.25 47 SER B C 1
ATOM 1360 O O . SER B 1 47 ? -1.773 13.227 10.648 1 95.25 47 SER B O 1
ATOM 1362 N N . TYR B 1 48 ? 0.401 13.703 11.125 1 96.94 48 TYR B N 1
ATOM 1363 C CA . TYR B 1 48 ? 0.852 13.531 9.75 1 96.94 48 TYR B CA 1
ATOM 1364 C C . TYR B 1 48 ? 1.931 12.461 9.656 1 96.94 48 TYR B C 1
ATOM 1366 O O . TYR B 1 48 ? 2.711 12.273 10.594 1 96.94 48 TYR B O 1
ATOM 1374 N N . GLY B 1 49 ? 1.892 11.758 8.609 1 96.38 49 GLY B N 1
ATOM 1375 C CA . GLY B 1 49 ? 2.871 10.727 8.297 1 96.38 49 GLY B CA 1
ATOM 1376 C C . GLY B 1 49 ? 3.346 10.773 6.859 1 96.38 49 GLY B C 1
ATOM 1377 O O . GLY B 1 49 ? 3.008 11.703 6.121 1 96.38 49 GLY B O 1
ATOM 1378 N N . ILE B 1 50 ? 4.191 9.844 6.441 1 97.5 50 ILE B N 1
ATOM 1379 C CA . ILE B 1 50 ? 4.734 9.773 5.09 1 97.5 50 ILE B CA 1
ATOM 1380 C C . ILE B 1 50 ? 4.68 8.336 4.578 1 97.5 50 ILE B C 1
ATOM 1382 O O . ILE B 1 50 ? 4.938 7.395 5.332 1 97.5 50 ILE B O 1
ATOM 1386 N N . GLU B 1 51 ? 4.336 8.164 3.393 1 97.5 51 GLU B N 1
ATOM 1387 C CA . GLU B 1 51 ? 4.473 6.906 2.658 1 97.5 51 GLU B CA 1
ATOM 1388 C C . GLU B 1 51 ? 5.309 7.098 1.395 1 97.5 51 GLU B C 1
ATOM 1390 O O . GLU B 1 51 ? 5.141 8.086 0.675 1 97.5 51 GLU B O 1
ATOM 1395 N N . ILE B 1 52 ? 6.195 6.16 1.124 1 98.12 52 ILE B N 1
ATOM 1396 C CA . ILE B 1 52 ? 6.91 6.086 -0.146 1 98.12 52 ILE B CA 1
ATOM 1397 C C . ILE B 1 52 ? 6.551 4.785 -0.864 1 98.12 52 ILE B C 1
ATOM 1399 O O . ILE B 1 52 ? 6.551 3.713 -0.258 1 98.12 52 ILE B O 1
ATOM 1403 N N . GLU B 1 53 ? 6.195 4.898 -2.045 1 97.81 53 GLU B N 1
ATOM 1404 C CA . GLU B 1 53 ? 5.934 3.754 -2.912 1 97.81 53 GLU B CA 1
ATOM 1405 C C . GLU B 1 53 ? 6.789 3.809 -4.172 1 97.81 53 GLU B C 1
ATOM 1407 O O . GLU B 1 53 ? 6.945 4.871 -4.777 1 97.81 53 GLU B O 1
ATOM 1412 N N . ARG B 1 54 ? 7.422 2.709 -4.531 1 98.19 54 ARG B N 1
ATOM 1413 C CA . ARG B 1 54 ? 8.086 2.541 -5.82 1 98.19 54 ARG B CA 1
ATOM 1414 C C . ARG B 1 54 ? 7.438 1.417 -6.625 1 98.19 54 ARG B C 1
ATOM 1416 O O . ARG B 1 54 ? 7.309 0.292 -6.137 1 98.19 54 ARG B O 1
ATOM 1423 N N . GLN B 1 55 ? 7.02 1.683 -7.801 1 98.06 55 GLN B N 1
ATOM 1424 C CA . GLN B 1 55 ? 6.547 0.685 -8.75 1 98.06 55 GLN B CA 1
ATOM 1425 C C . GLN B 1 55 ? 7.566 0.46 -9.867 1 98.06 55 GLN B C 1
ATOM 1427 O O . GLN B 1 55 ? 8.031 1.416 -10.492 1 98.06 55 GLN B O 1
ATOM 1432 N N . ASP B 1 56 ? 7.957 -0.737 -10.031 1 98.25 56 ASP B N 1
ATOM 1433 C CA . ASP B 1 56 ? 8.773 -1.119 -11.18 1 98.25 56 ASP B CA 1
ATOM 1434 C C . ASP B 1 56 ? 7.906 -1.559 -12.352 1 98.25 56 ASP B C 1
ATOM 1436 O O . ASP B 1 56 ? 7.082 -2.465 -12.219 1 98.25 56 ASP B O 1
ATOM 1440 N N . ILE B 1 57 ? 8.211 -0.967 -13.453 1 98.06 57 ILE B N 1
ATOM 1441 C CA . ILE B 1 57 ? 7.363 -1.176 -14.617 1 98.06 57 ILE B CA 1
ATOM 1442 C C . ILE B 1 57 ? 8.211 -1.634 -15.797 1 98.06 57 ILE B C 1
ATOM 1444 O O . ILE B 1 57 ? 9.258 -1.045 -16.078 1 98.06 57 ILE B O 1
ATOM 1448 N N . VAL B 1 58 ? 7.812 -2.699 -16.422 1 97.38 58 VAL B N 1
ATOM 1449 C CA . VAL B 1 58 ? 8.422 -3.193 -17.641 1 97.38 58 VAL B CA 1
ATOM 1450 C C . VAL B 1 58 ? 7.371 -3.291 -18.75 1 97.38 58 VAL B C 1
ATOM 1452 O O . VAL B 1 58 ? 6.355 -3.973 -18.578 1 97.38 58 VAL B O 1
ATOM 1455 N N . LYS B 1 59 ? 7.582 -2.578 -19.766 1 93.75 59 LYS B N 1
ATOM 1456 C CA . LYS B 1 59 ? 6.668 -2.59 -20.906 1 93.75 59 LYS B CA 1
ATOM 1457 C C . LYS B 1 59 ? 5.246 -2.246 -20.484 1 93.75 59 LYS B C 1
ATOM 1459 O O . LYS B 1 59 ? 4.293 -2.924 -20.875 1 93.75 59 LYS B O 1
ATOM 1464 N N . GLY B 1 60 ? 5.16 -1.346 -19.531 1 92.5 60 GLY B N 1
ATOM 1465 C CA . GLY B 1 60 ? 3.865 -0.814 -19.141 1 92.5 60 GLY B CA 1
ATOM 1466 C C . GLY B 1 60 ? 3.207 -1.607 -18.031 1 92.5 60 GLY B C 1
ATOM 1467 O O . GLY B 1 60 ? 2.188 -1.187 -17.484 1 92.5 60 GLY B O 1
ATOM 1468 N N . ASP B 1 61 ? 3.818 -2.754 -17.688 1 95.81 61 ASP B N 1
ATOM 1469 C CA . ASP B 1 61 ? 3.23 -3.59 -16.656 1 95.81 61 ASP B CA 1
ATOM 1470 C C . ASP B 1 61 ? 3.982 -3.436 -15.336 1 95.81 61 ASP B C 1
ATOM 1472 O O . ASP B 1 61 ? 5.215 -3.453 -15.312 1 95.81 61 ASP B O 1
ATOM 1476 N N . ILE B 1 62 ? 3.232 -3.26 -14.32 1 97.38 62 ILE B N 1
ATOM 1477 C CA . ILE B 1 62 ? 3.848 -3.234 -13 1 97.38 62 ILE B CA 1
ATOM 1478 C C . ILE B 1 62 ? 4.305 -4.641 -12.617 1 97.38 62 ILE B C 1
ATOM 1480 O O . ILE B 1 62 ? 3.49 -5.562 -12.539 1 97.38 62 ILE B O 1
ATOM 1484 N N . ILE B 1 63 ? 5.609 -4.809 -12.297 1 97.81 63 ILE B N 1
ATOM 1485 C CA . ILE B 1 63 ? 6.117 -6.141 -12 1 97.81 63 ILE B CA 1
ATOM 1486 C C . ILE B 1 63 ? 6.523 -6.227 -10.531 1 97.81 63 ILE B C 1
ATOM 1488 O O . ILE B 1 63 ? 6.727 -7.32 -10 1 97.81 63 ILE B O 1
ATOM 1492 N N . ASN B 1 64 ? 6.73 -5.102 -9.969 1 97.75 64 ASN B N 1
ATOM 1493 C CA . ASN B 1 64 ? 7.133 -5.035 -8.562 1 97.75 64 ASN B CA 1
ATOM 1494 C C . ASN B 1 64 ? 6.629 -3.758 -7.898 1 97.75 64 ASN B C 1
ATOM 1496 O O . ASN B 1 64 ? 6.621 -2.691 -8.516 1 97.75 64 ASN B O 1
ATOM 1500 N N . ILE B 1 65 ? 6.164 -3.877 -6.676 1 97.75 65 ILE B N 1
ATOM 1501 C CA . ILE B 1 65 ? 5.781 -2.727 -5.867 1 97.75 65 ILE B CA 1
ATOM 1502 C C . ILE B 1 65 ? 6.484 -2.791 -4.512 1 97.75 65 ILE B C 1
ATOM 1504 O O . ILE B 1 65 ? 6.434 -3.816 -3.828 1 97.75 65 ILE B O 1
ATOM 1508 N N . GLU B 1 66 ? 7.191 -1.763 -4.141 1 97.06 66 GLU B N 1
ATOM 1509 C CA . GLU B 1 66 ? 7.801 -1.602 -2.824 1 97.06 66 GLU B CA 1
ATOM 1510 C C . GLU B 1 66 ? 7.23 -0.386 -2.098 1 97.06 66 GLU B C 1
ATOM 1512 O O . GLU B 1 66 ? 7.137 0.701 -2.672 1 97.06 66 GLU B O 1
ATOM 1517 N N . ARG B 1 67 ? 6.812 -0.607 -0.853 1 96.19 67 ARG B N 1
ATOM 1518 C CA . ARG B 1 67 ? 6.234 0.473 -0.06 1 96.19 67 ARG B CA 1
ATOM 1519 C C . ARG B 1 67 ? 6.777 0.458 1.364 1 96.19 67 ARG B C 1
ATOM 1521 O O . ARG B 1 67 ? 7.105 -0.604 1.897 1 96.19 67 ARG B O 1
ATOM 1528 N N . ASP B 1 68 ? 6.91 1.517 1.919 1 95.75 68 ASP B N 1
ATOM 1529 C CA . ASP B 1 68 ? 7.133 1.715 3.348 1 95.75 68 ASP B CA 1
ATOM 1530 C C . ASP B 1 68 ? 6.484 3.012 3.83 1 95.75 68 ASP B C 1
ATOM 1532 O O . ASP B 1 68 ? 6.188 3.898 3.027 1 95.75 68 ASP B O 1
ATOM 1536 N N . PHE B 1 69 ? 6.117 2.988 5.07 1 95.38 69 PHE B N 1
ATOM 1537 C CA . PHE B 1 69 ? 5.449 4.184 5.574 1 95.38 69 PHE B CA 1
ATOM 1538 C C . PHE B 1 69 ? 5.672 4.34 7.074 1 95.38 69 PHE B C 1
ATOM 1540 O O . PHE B 1 69 ? 6.004 3.369 7.762 1 95.38 69 PHE B O 1
ATOM 1547 N N . VAL B 1 70 ? 5.562 5.504 7.531 1 94.06 70 VAL B N 1
ATOM 1548 C CA . VAL B 1 70 ? 5.488 5.871 8.945 1 94.06 70 VAL B CA 1
ATOM 1549 C C . VAL B 1 70 ? 4.27 6.758 9.18 1 94.06 70 VAL B C 1
ATOM 1551 O O . VAL B 1 70 ? 4.137 7.816 8.562 1 94.06 70 VAL B O 1
ATOM 1554 N N . LYS B 1 71 ? 3.477 6.234 10.094 1 92.88 71 LYS B N 1
ATOM 1555 C CA . LYS B 1 71 ? 2.299 7.016 10.453 1 92.88 71 LYS B CA 1
ATOM 1556 C C . LYS B 1 71 ? 2.609 7.992 11.586 1 92.88 71 LYS B C 1
ATOM 1558 O O . LYS B 1 71 ? 3.562 7.793 12.344 1 92.88 71 LYS B O 1
ATOM 1563 N N . ASP B 1 72 ? 1.933 9.023 11.609 1 91.88 72 ASP B N 1
ATOM 1564 C CA . ASP B 1 72 ? 1.895 9.906 12.781 1 91.88 72 ASP B CA 1
ATOM 1565 C C . ASP B 1 72 ? 3.291 10.414 13.133 1 91.88 72 ASP B C 1
ATOM 1567 O O . ASP B 1 72 ? 3.732 10.289 14.273 1 91.88 72 ASP B O 1
ATOM 1571 N N . ILE B 1 73 ? 3.998 10.969 12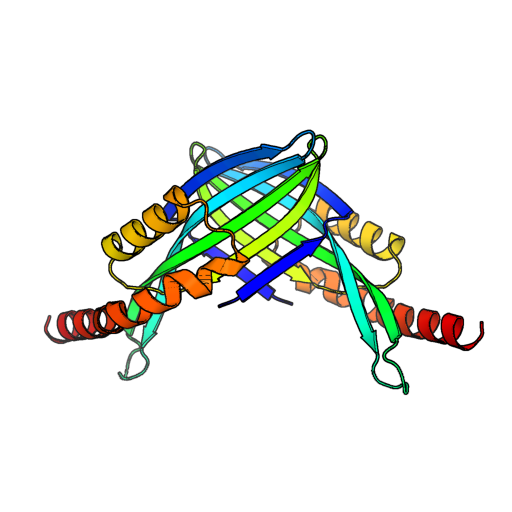.352 1 94.25 73 ILE B N 1
ATOM 1572 C CA . ILE B 1 73 ? 5.336 11.516 12.555 1 94.25 73 ILE B CA 1
ATOM 1573 C C . ILE B 1 73 ? 5.262 12.766 13.422 1 94.25 73 ILE B C 1
ATOM 1575 O O . ILE B 1 73 ? 6.012 12.906 14.391 1 94.25 73 ILE B O 1
ATOM 1579 N N . SER B 1 74 ? 4.371 13.656 13.18 1 94.81 74 SER B N 1
ATOM 1580 C CA . SER B 1 74 ? 4.199 14.906 13.914 1 94.81 74 SER B CA 1
ATOM 1581 C C . SER B 1 74 ? 2.801 15.477 13.703 1 94.81 74 SER B C 1
ATOM 1583 O O . SER B 1 74 ? 2.131 15.156 12.719 1 94.81 74 SER B O 1
ATOM 1585 N N . CYS B 1 75 ? 2.387 16.344 14.586 1 94.62 75 CYS B N 1
ATOM 1586 C CA . CYS B 1 75 ? 1.127 17.047 14.398 1 94.62 75 CYS B CA 1
ATOM 1587 C C . CYS B 1 75 ? 1.352 18.375 13.672 1 94.62 75 CYS B C 1
ATOM 1589 O O . CYS B 1 75 ? 0.393 19.062 13.32 1 94.62 75 CYS B O 1
ATOM 1591 N N . GLN B 1 76 ? 2.58 18.672 13.438 1 95.19 76 GLN B N 1
ATOM 1592 C CA . GLN B 1 76 ? 2.932 19.875 12.68 1 95.19 76 GLN B CA 1
ATOM 1593 C C . GLN B 1 76 ? 3.158 19.547 11.211 1 95.19 76 GLN B C 1
ATOM 1595 O O . GLN B 1 76 ? 4.184 18.953 10.852 1 95.19 76 GLN B O 1
ATOM 1600 N N . ARG B 1 77 ? 2.283 20.016 10.43 1 96.06 77 ARG B N 1
ATOM 1601 C CA . ARG B 1 77 ? 2.275 19.703 9 1 96.06 77 ARG B CA 1
ATOM 1602 C C . ARG B 1 77 ? 3.576 20.141 8.336 1 96.06 77 ARG B C 1
ATOM 1604 O O . ARG B 1 77 ? 4.133 19.422 7.512 1 96.06 77 ARG B O 1
ATOM 1611 N N . TYR B 1 78 ? 4.035 21.375 8.68 1 96.19 78 TYR B N 1
ATOM 1612 C CA . TYR B 1 78 ? 5.191 21.938 7.996 1 96.19 78 TYR B CA 1
ATOM 1613 C C . TYR B 1 78 ? 6.441 21.109 8.25 1 96.19 78 TYR B C 1
ATOM 1615 O O . TYR B 1 78 ? 7.309 21 7.383 1 96.19 78 TYR B O 1
ATOM 1623 N N . LYS B 1 79 ? 6.613 20.516 9.375 1 95.38 79 LYS B N 1
ATOM 1624 C CA . LYS B 1 79 ? 7.762 19.672 9.688 1 95.38 79 LYS B CA 1
ATOM 1625 C C . LYS B 1 79 ? 7.762 18.406 8.844 1 95.38 79 LYS B C 1
ATOM 1627 O O . LYS B 1 79 ? 8.805 18 8.32 1 95.38 79 LYS B O 1
ATOM 1632 N N . VAL B 1 80 ? 6.602 17.812 8.688 1 96.88 80 VAL B N 1
ATOM 1633 C CA . VAL B 1 80 ? 6.496 16.578 7.895 1 96.88 80 VAL B CA 1
ATOM 1634 C C . VAL B 1 80 ? 6.707 16.906 6.418 1 96.88 80 VAL B C 1
ATOM 1636 O O . VAL B 1 80 ? 7.328 16.125 5.691 1 96.88 80 VAL B O 1
ATOM 1639 N N . HIS B 1 81 ? 6.215 18.062 5.969 1 97.75 81 HIS B N 1
ATOM 1640 C CA . HIS B 1 81 ? 6.461 18.516 4.609 1 97.75 81 HIS B CA 1
ATOM 1641 C C . HIS B 1 81 ? 7.953 18.625 4.324 1 97.75 81 HIS B C 1
ATOM 1643 O O . HIS B 1 81 ? 8.422 18.203 3.264 1 97.75 81 HIS B O 1
ATOM 1649 N N . LYS B 1 82 ? 8.664 19.203 5.246 1 95.81 82 LYS B N 1
ATOM 1650 C CA . LYS B 1 82 ? 10.109 19.344 5.074 1 95.81 82 LYS B CA 1
ATOM 1651 C C . LYS B 1 82 ? 10.773 17.984 4.906 1 95.81 82 LYS B C 1
ATOM 1653 O O . LYS B 1 82 ? 11.664 17.812 4.062 1 95.81 82 LY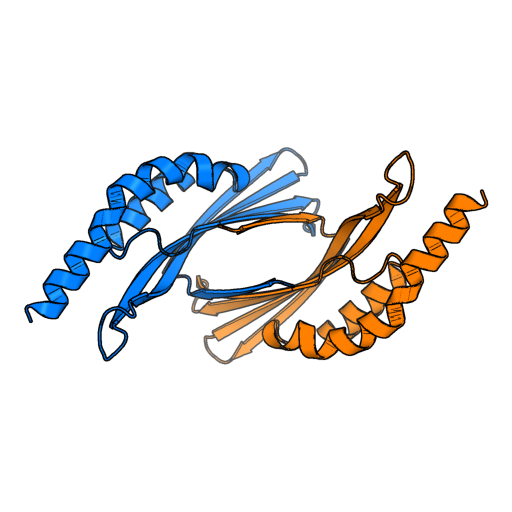S B O 1
ATOM 1658 N N . LEU B 1 83 ? 10.383 17.047 5.676 1 96.12 83 LEU B N 1
ATOM 1659 C CA . LEU B 1 83 ? 10.914 15.695 5.574 1 96.12 83 LEU B CA 1
ATOM 1660 C C . LEU B 1 83 ? 10.555 15.062 4.23 1 96.12 83 LEU B C 1
ATOM 1662 O O . LEU B 1 83 ? 11.391 14.414 3.602 1 96.12 83 LEU B O 1
ATOM 1666 N N . LEU B 1 84 ? 9.328 15.211 3.795 1 97.81 84 LEU B N 1
ATOM 1667 C CA . LEU B 1 84 ? 8.875 14.711 2.506 1 97.81 84 LEU B CA 1
ATOM 1668 C C . LEU B 1 84 ? 9.758 15.227 1.375 1 97.81 84 LEU B C 1
ATOM 1670 O O . LEU B 1 84 ? 10.195 14.453 0.523 1 97.81 84 LEU B O 1
ATOM 1674 N N . ARG B 1 85 ? 10.039 16.516 1.422 1 97.5 85 ARG B N 1
ATOM 1675 C CA . ARG B 1 85 ? 10.875 17.141 0.403 1 97.5 85 ARG B CA 1
ATOM 1676 C C . ARG B 1 85 ? 12.289 16.578 0.436 1 97.5 85 ARG B C 1
ATOM 1678 O O . ARG B 1 85 ? 12.891 16.328 -0.613 1 97.5 85 ARG B O 1
ATOM 1685 N N . LEU B 1 86 ? 12.781 16.484 1.65 1 96.25 86 LEU B N 1
ATOM 1686 C CA . LEU B 1 86 ? 14.117 15.914 1.813 1 96.25 86 LEU B CA 1
ATOM 1687 C C . LEU B 1 86 ? 14.203 14.531 1.179 1 96.25 86 LEU B C 1
ATOM 1689 O O . LEU B 1 86 ? 15.148 14.234 0.448 1 96.25 86 LEU B O 1
ATOM 1693 N N . LEU B 1 87 ? 13.273 13.672 1.451 1 97 87 LEU B N 1
ATOM 1694 C CA . LEU B 1 87 ? 13.242 12.312 0.918 1 97 87 LEU B CA 1
ATOM 1695 C C . LEU B 1 87 ? 13.109 12.328 -0.602 1 97 87 LEU B C 1
ATOM 1697 O O . LEU B 1 87 ? 13.812 11.594 -1.298 1 97 87 LEU B O 1
ATOM 1701 N N . TYR B 1 88 ? 12.242 13.148 -1.127 1 98.12 88 TYR B N 1
ATOM 1702 C CA . TYR B 1 88 ? 12.008 13.289 -2.559 1 98.12 88 TYR B CA 1
ATOM 1703 C C . TYR B 1 88 ? 13.266 13.781 -3.271 1 98.12 88 TYR B C 1
ATOM 1705 O O . TYR B 1 88 ? 13.68 13.195 -4.273 1 98.12 88 TYR B O 1
ATOM 1713 N N . ASP B 1 89 ? 13.828 14.82 -2.773 1 97.25 89 ASP B N 1
ATOM 1714 C CA . ASP B 1 89 ? 14.984 15.445 -3.408 1 97.25 89 ASP B CA 1
ATOM 1715 C C . ASP B 1 89 ? 16.172 14.477 -3.467 1 97.25 89 ASP B C 1
ATOM 1717 O O . ASP B 1 89 ? 16.984 14.539 -4.391 1 97.25 89 ASP B O 1
ATOM 1721 N N . ASN B 1 90 ? 16.203 13.602 -2.561 1 95.56 90 ASN B N 1
ATOM 1722 C CA . ASN B 1 90 ? 17.328 12.664 -2.514 1 95.56 90 ASN B CA 1
ATOM 1723 C C . ASN B 1 90 ? 16.938 11.312 -3.107 1 95.56 90 ASN B C 1
ATOM 1725 O O . ASN B 1 90 ? 17.719 10.352 -3.023 1 95.56 90 ASN B O 1
ATOM 1729 N N . SER B 1 91 ? 15.75 11.156 -3.643 1 95.25 91 SER B N 1
ATOM 1730 C CA . SER B 1 91 ? 15.25 9.953 -4.297 1 95.25 91 SER B CA 1
ATOM 1731 C C . SER B 1 91 ? 15.367 8.734 -3.389 1 95.25 91 SER B C 1
ATOM 1733 O O . SER B 1 91 ? 15.852 7.68 -3.812 1 95.25 91 SER B O 1
ATOM 1735 N N . VAL B 1 92 ? 14.992 8.945 -2.215 1 95.75 92 VAL B N 1
ATOM 1736 C CA . VAL B 1 92 ? 15.109 7.867 -1.239 1 95.75 92 VAL B CA 1
ATOM 1737 C C . VAL B 1 92 ? 14.164 6.73 -1.613 1 95.75 92 VAL B C 1
ATOM 1739 O O . VAL B 1 92 ? 13 6.965 -1.937 1 95.75 92 VAL B O 1
ATOM 1742 N N . SER B 1 93 ? 14.688 5.52 -1.52 1 95.31 93 SER B N 1
ATOM 1743 C CA . SER B 1 93 ? 13.875 4.332 -1.755 1 95.31 93 SER B CA 1
ATOM 1744 C C . SER B 1 93 ? 13.062 3.963 -0.518 1 95.31 93 SER B C 1
ATOM 1746 O O . SER B 1 93 ? 13.445 4.293 0.605 1 95.31 93 SER B O 1
ATOM 1748 N N . PRO B 1 94 ? 11.883 3.248 -0.734 1 95.44 94 PRO B N 1
ATOM 1749 C CA . PRO B 1 94 ? 11.008 2.898 0.389 1 95.44 94 PRO B CA 1
ATOM 1750 C C . PRO B 1 94 ? 1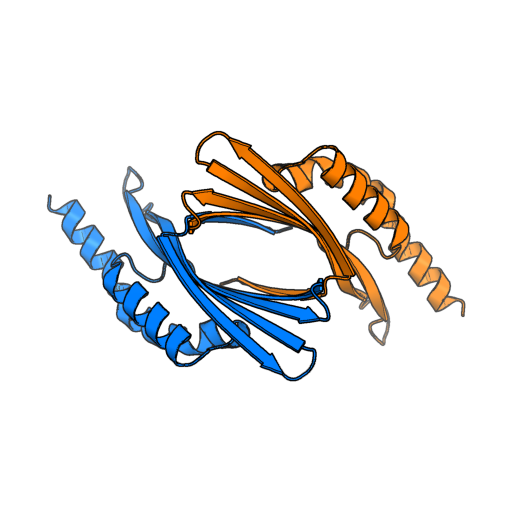1.75 2.158 1.502 1 95.44 94 PRO B C 1
ATOM 1752 O O . PRO B 1 94 ? 11.531 2.436 2.684 1 95.44 94 PRO B O 1
ATOM 1755 N N . ILE B 1 95 ? 12.688 1.324 1.207 1 92.56 95 ILE B N 1
ATOM 1756 C CA . ILE B 1 95 ? 13.344 0.494 2.213 1 92.56 95 ILE B CA 1
ATOM 1757 C C . ILE B 1 95 ? 14.219 1.365 3.111 1 92.56 95 ILE B C 1
ATOM 1759 O O . ILE B 1 95 ? 14.508 0.996 4.25 1 92.56 95 ILE B O 1
ATOM 1763 N N . HIS B 1 96 ? 14.547 2.49 2.674 1 93 96 HIS B N 1
ATOM 1764 C CA . HIS B 1 96 ? 15.445 3.359 3.426 1 93 96 HIS B CA 1
ATOM 1765 C C . HIS B 1 96 ? 14.664 4.414 4.203 1 93 96 HIS B C 1
ATOM 1767 O O . HIS B 1 96 ? 15.25 5.207 4.941 1 93 96 HIS B O 1
ATOM 1773 N N . LEU B 1 97 ? 13.367 4.469 4.023 1 93.94 97 LEU B N 1
ATOM 1774 C CA . LEU B 1 97 ? 12.531 5.492 4.645 1 93.94 97 LEU B CA 1
ATOM 1775 C C . LEU B 1 97 ? 12.789 5.562 6.148 1 93.94 97 LEU B C 1
ATOM 1777 O O . LEU B 1 97 ? 13.141 6.621 6.672 1 93.94 97 LEU B O 1
ATOM 1781 N N . ILE B 1 98 ? 12.711 4.438 6.77 1 90.81 98 ILE B N 1
ATOM 1782 C CA . ILE B 1 98 ? 12.797 4.375 8.227 1 90.81 98 ILE B CA 1
ATOM 1783 C C . ILE B 1 98 ? 14.188 4.816 8.68 1 90.81 98 ILE B C 1
ATOM 1785 O O . ILE B 1 98 ? 14.328 5.527 9.68 1 90.81 98 ILE B O 1
ATOM 1789 N N . ASP B 1 99 ? 15.203 4.398 7.949 1 89.19 99 ASP B N 1
ATOM 1790 C CA . ASP B 1 99 ? 16.578 4.746 8.273 1 89.19 99 ASP B CA 1
ATOM 1791 C C . ASP B 1 99 ? 16.781 6.262 8.281 1 89.19 99 ASP B C 1
ATOM 1793 O O . ASP B 1 99 ? 17.516 6.793 9.117 1 89.19 99 ASP B O 1
ATOM 1797 N N . ILE B 1 100 ? 16.125 6.934 7.406 1 89.19 100 ILE B N 1
ATOM 1798 C CA . ILE B 1 100 ? 16.312 8.367 7.25 1 89.19 100 ILE B CA 1
ATOM 1799 C C . ILE B 1 100 ? 15.438 9.117 8.242 1 89.19 100 ILE B C 1
ATOM 1801 O O . ILE B 1 100 ? 15.914 9.992 8.977 1 89.19 100 ILE B O 1
ATOM 1805 N N . ILE B 1 101 ? 14.172 8.719 8.344 1 89.75 101 ILE B N 1
ATOM 1806 C CA . ILE B 1 101 ? 13.219 9.484 9.133 1 89.75 101 ILE B CA 1
ATOM 1807 C C . ILE B 1 101 ? 13.422 9.195 10.617 1 89.75 101 ILE B C 1
ATOM 1809 O O . ILE B 1 101 ? 13.094 10.023 11.469 1 89.75 101 ILE B O 1
ATOM 1813 N N . GLY B 1 102 ? 13.953 8.07 10.969 1 87.12 102 GLY B N 1
ATOM 1814 C CA . GLY B 1 102 ? 14.172 7.703 12.359 1 87.12 102 GLY B CA 1
ATOM 1815 C C . GLY B 1 102 ? 14.844 8.805 13.172 1 87.12 102 GLY B C 1
ATOM 1816 O O . GLY B 1 102 ? 14.453 9.055 14.312 1 87.12 102 GLY B O 1
ATOM 1817 N N . GLU B 1 103 ? 15.734 9.484 12.664 1 85.25 103 GLU B N 1
ATOM 1818 C CA . GLU B 1 103 ? 16.453 10.555 13.352 1 85.25 103 GLU B CA 1
ATOM 1819 C C . GLU B 1 103 ? 15.547 11.758 13.594 1 85.25 103 GLU B C 1
ATOM 1821 O O . GLU B 1 103 ? 15.68 12.445 14.609 1 85.25 103 GLU B O 1
ATOM 1826 N N . TYR B 1 104 ? 14.609 11.969 12.742 1 85.69 104 TYR B N 1
ATOM 1827 C CA . TYR B 1 104 ? 13.742 13.133 12.828 1 85.69 104 TYR B CA 1
ATOM 1828 C C . TYR B 1 104 ? 12.562 12.867 13.758 1 85.69 104 TYR B C 1
ATOM 1830 O O . TYR B 1 104 ? 12.047 13.789 14.391 1 85.69 104 TYR B O 1
ATOM 1838 N N . ILE B 1 105 ? 12.195 11.672 13.805 1 84.31 105 ILE B N 1
ATOM 1839 C CA . ILE B 1 105 ? 11.078 11.328 14.68 1 84.31 105 ILE B CA 1
ATOM 1840 C C . ILE B 1 105 ? 11.422 11.688 16.125 1 84.31 105 ILE B C 1
ATOM 1842 O O . ILE B 1 105 ? 10.594 12.234 16.859 1 84.31 105 ILE B O 1
ATOM 1846 N N . ASP B 1 106 ? 12.562 11.391 16.516 1 82 106 ASP B N 1
ATOM 1847 C CA . ASP B 1 106 ? 13.008 11.734 17.859 1 82 106 ASP B CA 1
ATOM 1848 C C . ASP B 1 106 ? 12.914 13.242 18.094 1 82 106 ASP B C 1
ATOM 1850 O O . ASP B 1 106 ? 12.578 13.68 19.203 1 82 106 ASP B O 1
ATOM 1854 N N . LYS B 1 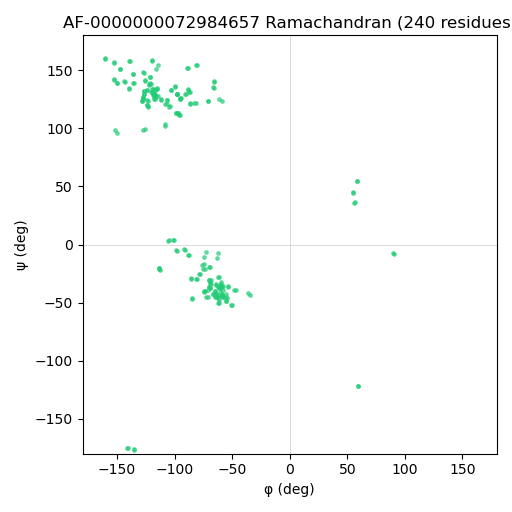107 ? 13.172 13.992 17.125 1 83.12 107 LYS B N 1
ATOM 1855 C CA . LYS B 1 107 ? 13.172 15.445 17.219 1 83.12 107 LYS B CA 1
ATOM 1856 C C . LYS B 1 107 ? 11.75 15.992 17.297 1 83.12 107 LYS B C 1
ATOM 1858 O O . LYS B 1 107 ? 11.523 17.094 17.812 1 83.12 107 LYS B O 1
ATOM 1863 N N . TYR B 1 108 ? 10.797 15.133 16.812 1 83.88 108 TYR B N 1
ATOM 1864 C CA . TYR B 1 108 ? 9.438 15.648 16.688 1 83.88 108 TYR B CA 1
ATOM 1865 C C . TYR B 1 108 ? 8.539 15.086 17.797 1 83.88 108 TYR B C 1
ATOM 1867 O O . TYR B 1 108 ? 7.34 15.352 17.828 1 83.88 108 TYR B O 1
ATOM 1875 N N . ILE B 1 109 ? 9.008 14.359 18.688 1 78.69 109 ILE B N 1
ATOM 1876 C CA . ILE B 1 109 ? 8.258 13.711 19.75 1 78.69 109 ILE B CA 1
ATOM 1877 C C . ILE B 1 109 ? 7.551 14.766 20.594 1 78.69 109 ILE B C 1
ATOM 1879 O O . ILE B 1 109 ? 6.434 14.547 21.078 1 78.69 109 ILE B O 1
ATOM 1883 N N . GLU B 1 110 ? 8.164 15.844 20.734 1 86.69 110 GLU B N 1
ATOM 1884 C CA . GLU B 1 110 ? 7.617 16.859 21.625 1 86.69 110 GLU B CA 1
ATOM 1885 C C . GLU B 1 110 ? 6.418 17.562 21 1 86.69 110 GLU B C 1
ATOM 1887 O O . GLU B 1 110 ? 5.645 18.219 21.688 1 86.69 110 GLU B O 1
ATOM 1892 N N . ASP B 1 111 ? 6.258 17.453 19.781 1 89.69 111 ASP B N 1
ATOM 1893 C CA . ASP B 1 111 ? 5.168 18.141 19.094 1 89.69 111 ASP B CA 1
ATOM 1894 C C . ASP B 1 111 ? 3.814 17.75 19.672 1 89.69 111 ASP B C 1
ATOM 1896 O O . ASP B 1 111 ? 2.965 18.609 19.922 1 89.69 111 ASP B O 1
ATOM 1900 N N . PHE B 1 112 ? 3.623 16.609 19.984 1 85.25 112 PHE B N 1
ATOM 1901 C CA . PHE B 1 112 ? 2.344 16.125 20.484 1 85.25 112 PHE B CA 1
ATOM 1902 C C . PHE B 1 112 ? 2.115 16.609 21.922 1 85.25 112 PHE B C 1
ATOM 1904 O O . PHE B 1 112 ? 1.001 17 22.281 1 85.25 112 PHE B O 1
ATOM 1911 N N . ASP B 1 113 ? 3.154 16.578 22.641 1 83.38 113 ASP B N 1
ATOM 1912 C CA . ASP B 1 113 ? 3.051 17.094 24.016 1 83.38 113 ASP B CA 1
ATOM 1913 C C . ASP B 1 113 ? 2.674 18.562 24.031 1 83.38 113 ASP B C 1
ATOM 1915 O O . ASP B 1 113 ? 1.822 18.984 24.812 1 83.38 113 ASP B O 1
ATOM 1919 N N . ASN B 1 114 ? 3.35 19.297 23.234 1 87.12 114 ASN B N 1
ATOM 1920 C CA . ASN B 1 114 ? 3.082 20.719 23.156 1 87.12 114 ASN B CA 1
ATOM 1921 C C . ASN B 1 114 ? 1.65 21 22.719 1 87.12 114 ASN B C 1
ATOM 1923 O O . ASN B 1 114 ? 1.007 21.922 23.219 1 87.12 114 ASN B O 1
ATOM 1927 N N . GLN B 1 115 ? 1.168 20.188 21.828 1 83.88 115 GLN B N 1
ATOM 1928 C CA . GLN B 1 115 ? -0.204 20.375 21.375 1 83.88 115 GLN B CA 1
ATOM 1929 C C . GLN B 1 115 ? -1.204 20.031 22.484 1 83.88 115 GLN B C 1
ATOM 1931 O O . GLN B 1 115 ? -2.221 20.719 22.625 1 83.88 115 GLN B O 1
ATOM 1936 N N . LEU B 1 116 ? -0.932 19.047 23.25 1 80.69 116 LEU B N 1
ATOM 1937 C CA . LEU B 1 116 ? -1.796 18.672 24.359 1 80.69 116 LEU B CA 1
ATOM 1938 C C . LEU B 1 116 ? -1.862 19.781 25.406 1 80.69 116 LEU B C 1
ATOM 1940 O O . LEU B 1 116 ? -2.932 20.078 25.953 1 80.69 116 LEU B O 1
ATOM 1944 N N . LYS B 1 117 ? -0.74 20.359 25.703 1 83.12 117 LYS B N 1
ATOM 1945 C CA . LYS B 1 117 ? -0.698 21.469 26.672 1 83.12 117 LYS B CA 1
ATOM 1946 C C . LYS B 1 117 ? -1.543 22.641 26.188 1 83.12 117 LYS B C 1
ATOM 1948 O O . LYS B 1 117 ? -2.232 23.281 26.984 1 83.12 117 LYS B O 1
ATOM 1953 N N . GLU B 1 118 ? -1.477 22.828 24.906 1 82.12 118 GLU B N 1
ATOM 1954 C CA . GLU B 1 118 ? -2.238 23.938 24.344 1 82.12 118 GLU B CA 1
ATOM 1955 C C . GLU B 1 118 ? -3.738 23.688 24.422 1 82.12 118 GLU B C 1
ATOM 1957 O O . GLU B 1 118 ? -4.523 24.609 24.641 1 82.12 118 GLU B O 1
ATOM 1962 N N . ILE B 1 119 ? -4.168 22.484 24.297 1 74.94 119 ILE B N 1
ATOM 1963 C CA . ILE B 1 119 ? -5.578 22.109 24.344 1 74.94 119 ILE B CA 1
ATOM 1964 C C . ILE B 1 119 ? -6.07 22.172 25.797 1 74.94 119 ILE B C 1
ATOM 1966 O O . ILE B 1 119 ? -7.211 22.578 26.047 1 74.94 119 ILE B O 1
ATOM 1970 N N . ALA B 1 120 ? -5.273 21.734 26.672 1 73.75 120 ALA B N 1
ATOM 1971 C CA . ALA B 1 120 ? -5.648 21.688 28.078 1 73.75 120 ALA B CA 1
ATOM 1972 C C . ALA B 1 120 ? -5.762 23.094 28.656 1 73.75 120 ALA B C 1
ATOM 1974 O O . ALA B 1 120 ? -6.531 23.328 29.594 1 73.75 120 ALA B O 1
ATOM 1975 N N . ILE B 1 121 ? -5.02 23.969 28.172 1 72.19 121 ILE B N 1
ATOM 1976 C CA . ILE B 1 121 ? -5.02 25.328 28.734 1 72.19 121 ILE B CA 1
ATOM 1977 C C . ILE B 1 121 ? -6.195 26.109 28.172 1 72.19 121 ILE B C 1
ATOM 1979 O O . ILE B 1 121 ? -6.754 26.984 28.844 1 72.19 121 ILE B O 1
ATOM 1983 N N . ASN B 1 122 ? -6.656 25.844 26.969 1 60.31 122 ASN B N 1
ATOM 1984 C CA . ASN B 1 122 ? -7.738 26.641 26.406 1 60.31 122 ASN B CA 1
ATOM 1985 C C . ASN B 1 122 ? -9.102 26.016 26.703 1 60.31 122 ASN B C 1
ATOM 1987 O O . ASN B 1 122 ? -10.094 26.75 26.859 1 60.31 122 ASN B O 1
#

Solvent-accessible surface area (backbone atoms only — not comparable to full-atom values): 13079 Å² total; per-residue (Å²): 114,59,70,46,79,43,37,38,78,44,77,47,76,47,79,45,76,57,89,70,38,33,40,42,37,38,42,31,35,28,52,50,75,43,74,44,66,91,46,100,61,63,46,74,38,64,21,26,22,41,38,30,37,36,36,33,27,48,89,87,38,66,45,33,40,34,32,18,36,40,70,60,50,29,58,48,62,69,63,53,49,52,51,52,48,53,40,56,77,65,64,63,51,30,87,48,45,60,75,61,47,55,66,49,41,69,74,30,57,56,47,56,55,56,51,51,52,55,59,72,72,104,115,59,71,48,79,43,38,39,77,44,77,46,74,49,80,46,75,57,89,70,38,33,40,41,36,38,43,31,34,30,51,49,74,43,75,44,64,91,43,101,61,62,47,77,39,64,20,27,22,41,37,30,37,36,35,32,27,49,90,86,37,66,44,32,40,34,32,18,38,42,69,61,52,29,57,48,62,70,63,54,49,52,50,51,48,53,40,57,76,66,63,61,52,31,88,48,44,61,75,61,46,54,68,51,41,70,74,30,58,56,47,54,57,55,51,49,53,54,59,71,72,104

pLDDT: mean 90.93, std 9.3, range [59.41, 98.5]

=== Feature glossary ===
A reading guide for the features in this record.

Start from the sequence.

  · Sequence gives the chain of amino acids in standard one-letter code (A=alanine, C=cysteine, …, Y=tyrosine), read N→C. It is the only feature that is directly encoded by the gene; all structural features are derived from the folded form of this sequence.

Fold it, and you get atomic coordinates and the backbone conformation that goes with them.

  · Structure coordinates are given as an mmCIF _atom_site loop: one row per atom with element, residue name, chain id, sequence number, and x/y/z position in Å. Only the four main-chain atoms per residue are included here; side chains are omitted to keep the record compact.

  · Backbone dihedral angles. Every residue except chain termini has a φ (preceding-C → N → Cα → C) and a ψ (N → Cα → C → next-N). They are reported in degrees following the IUPAC sign convention. Secondary structure is essentially a statement about which (φ, ψ) basin each residue occupies.

  · Eight-state secondary structure (DSSP): H is the canonical α-helix, G the tighter 3₁₀-helix, I the wider π-helix; E/B are β-structure, T and S are turns and bends, and '-' is everything else. DSSP derives these from the pattern of main-chain N–H···O=C hydrogen bonds, not from the sequence.

  · SS3 is a coarse helix/strand/coil call (letters a/b/c) made by the P-SEA algorithm from inter-Cα distances and dihedrals. It is less detailed than DSSP but needs only Cα positions.

Summarize the fold with a handful of shape descriptors and a per-residue structural alphabet.

  · Radius of gyration (Rg) is the root-mean-square distance of Cα atoms from their centroid — a single number for overall size and compactness. A globular domain of N residues has Rg ≈ 2.2·N^0.38 Å; an extended or disordered chain has a much larger Rg. The Cα contact count is the number of residue pairs whose Cα atoms are within 8 Å and are more than four positions apart in sequence — a standard proxy for tertiary packing density. The bounding box is the smallest axis-aligned box enclosing all 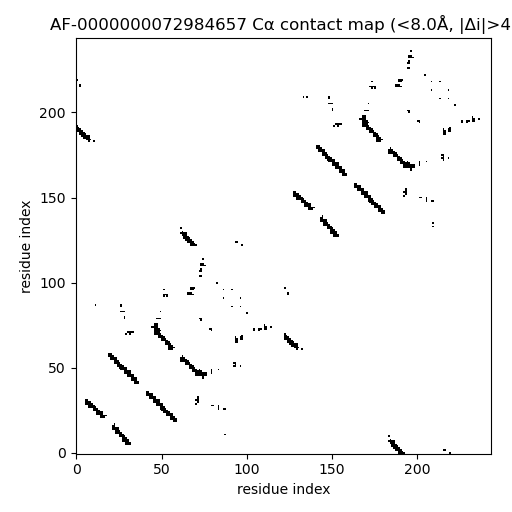Cα atoms.

  · 3Di is Foldseek's structural alphabet. Each residue is assigned one of twenty discrete states based on how its Cα sits relative to its spatial (not sequential) neighbors. Aligning 3Di strings finds structural homologs roughly as well as full 3D superposition, but orders of magnitude faster.

  · Solvent-accessible surface area (SASA) is the area in Å² traced out by the centre of a 1.4 Å probe sphere (a water molecule) rolled over the protein's van der Waals surface (Shrake–Rupley / Lee–Richards construction). Buried residues have near-zero SASA; fully exposed residues can exceed 200 Å². The total SASA scales roughly with the number of surface residues.

Ask how reliable the model is.

  · For AlphaFold models, the B-factor field carries pLDDT — the model's own estimate of local accuracy on a 0–100 scale. Regions with pLDDT<50 should be treated as essentially unmodeled; they often correspond to intrinsically disordered segments.

  · For experimental (PDB) structures, the B-factor (temperature factor) quantifies the positional spread of each atom in the crystal — a combination of thermal vibration and static disorder — in units of Å². High B-factors mark flexible loops or poorly resolved regions; low B-factors mark the rigid, well-ordered core.

  · Predicted Aligned Error (PAE) is an AlphaFold confidence matrix: entry (i, j) is the expected error in the position of residue j, in ångströms, when the prediction is superimposed on the true structure at residue i. Low PAE within a block of residues means that block is internally rigid and well-predicted; high PAE between two blocks means their relative placement is uncertain even if each block individually is confident.

Place it in context: what it resembles, what it is annotated as, and how it looks.

  · Structural nearest neighbors (via Foldseek easy-search vs the PDB). Reported per hit: target PDB id, E-value, and alignment TM-score. A TM-score above ~0.5 is the conventional threshold for 'same fold'.

  · Functional annotations link the protein to curated databases. InterPro entries identify conserved domains and families by matching the sequence against member-database signatures (Pfam, PROSITE, CDD, …). Gene Ontology (GO) terms describe molecular function, biological process, and cellular component in a controlled vocabulary. CATH places the structure in a hierarchical fold classification (Class/Architecture/Topology/Homologous-superfamily). The organism is the source species.

  · The contact map is a binary N×N matrix image: pixel (i, j) is dark where Cα_i and Cα_j are within 8 Å and |i−j|>4. Because the |i−j|>4 filter removes local helical contacts, off-diagonal stripes parallel to the main diagonal indicate parallel β-sheets; stripes perpendicular to it indicate antiparallel β-sheets. The Ramachandran plot scatters every residue's (φ, ψ) pair against the sterically allowed regions. The PAE heatmap renders the predicted-aligned-error matrix.

  · Six rendered views show the 3D structure from the faces of a cube — i.e. along ±x, ±y, ±z. Rendering representation is drawn randomly per protein from cartoon (secondary-structure ribbons), sticks (backbone bonds), or molecular surface; coloring is either N→C rainbow (blue at the N-terminus through red at the C-terminus) or one color per chain.